Protein AF-A0A2E7QJQ5-F1 (afdb_monomer)

Radius of gyration: 18.77 Å; Cα contacts (8 Å, |Δi|>4): 400; chains: 1; bounding box: 48×46×49 Å

pLDDT: mean 89.0, std 13.68, range [25.25, 98.88]

Sequence (281 aa):
MGSIVGNRPWQDVVAFAKAAPRRIIPTVRIKGRGYHIGPRNARNEYFDRLEGQLGSDPFGAMAEVHVWHDSDGGKYHEIRIDF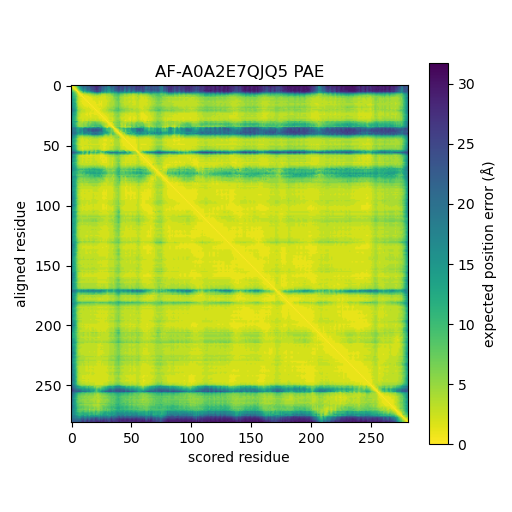DDELFLAAFDAAKGKDWPLIVHMEFAALSFIGKRDYMDKLETFLRSNQDHPVVMIHMAQLEEPDVRRVLAAHSNLHFMTSHASPFYQSGGKPFINMINDGKLKPQWKKLILEYPDRFVFALDNVFSKFWMPDLYLDKMKMWWNVASDLPNDVAQAFSHGNAERLWKLTAKPDGVMKAPHEAMKALGPVTGYSANAGHR

Secondary structure (DSSP, 8-state):
--SS-S---HHHHHHHHHTSTTT--PEEP-SSBTTBS--HHHHHHHHHHHHHHHTSTT--EE--EEEEE--TTTTS--EE--TTSHHHHHHHHHHHHTTPPEEEEE-GGGS-HHHHHHHHHHHHHHHHHTTTS-EEEGGGGG--HHHHHHHHHH-TTEEEE-TT-SGGGTTSSS-----EETTEE-HHHHHHHHHSTTSEE------SGGGGSHHHHHHHHHHHHHHHHTS-HHHHHIIIIIHHHHHTTPPPPTT-S---HHHHHHHH-------TTTT--

Structure (mmCIF, N/CA/C/O backbone):
data_AF-A0A2E7QJQ5-F1
#
_entry.id   AF-A0A2E7QJQ5-F1
#
loop_
_atom_site.group_PDB
_atom_site.id
_atom_site.type_symbol
_atom_site.label_atom_id
_atom_site.label_alt_id
_atom_site.label_comp_id
_atom_site.label_asym_id
_atom_site.label_entity_id
_atom_site.label_seq_id
_atom_site.pdbx_PDB_ins_code
_atom_site.Cartn_x
_atom_site.Cartn_y
_atom_site.Cartn_z
_atom_site.occupancy
_atom_site.B_iso_or_equiv
_atom_site.auth_seq_id
_atom_site.auth_comp_id
_atom_site.auth_asym_id
_atom_site.auth_atom_id
_atom_site.pdbx_PDB_model_num
ATOM 1 N N . MET A 1 1 ? 0.381 14.924 -18.517 1.00 25.25 1 MET A N 1
ATOM 2 C CA . MET A 1 1 ? -0.861 14.156 -18.276 1.00 25.25 1 MET A CA 1
ATOM 3 C C . MET A 1 1 ? -0.555 12.682 -18.434 1.00 25.25 1 MET A C 1
ATOM 5 O O . MET A 1 1 ? 0.007 12.318 -19.457 1.00 25.25 1 MET A O 1
ATOM 9 N N . GLY A 1 2 ? -0.838 11.853 -17.432 1.00 25.98 2 GLY A N 1
ATOM 10 C CA . GLY A 1 2 ? -0.568 10.421 -17.552 1.00 25.98 2 GLY A CA 1
ATOM 11 C C . GLY A 1 2 ? -0.561 9.662 -16.238 1.00 25.98 2 GLY A C 1
ATOM 12 O O . GLY A 1 2 ? 0.327 8.850 -16.042 1.00 25.98 2 GLY A O 1
ATOM 13 N N . SER A 1 3 ? -1.520 9.910 -15.345 1.00 26.31 3 SER A N 1
ATOM 14 C CA . SER A 1 3 ? -2.034 8.813 -14.526 1.00 26.31 3 SER A CA 1
ATOM 15 C C . SER A 1 3 ? -2.907 7.949 -15.436 1.00 26.31 3 SER A C 1
ATOM 17 O O . SER A 1 3 ? -3.480 8.448 -16.407 1.00 26.31 3 SER A O 1
ATOM 19 N N . ILE A 1 4 ? -3.024 6.654 -15.157 1.00 35.22 4 ILE A N 1
ATOM 20 C CA . ILE A 1 4 ? -4.107 5.839 -15.713 1.00 35.22 4 ILE A CA 1
ATOM 21 C C . ILE A 1 4 ? -5.404 6.341 -15.059 1.00 35.22 4 ILE A C 1
ATOM 23 O O . ILE A 1 4 ? -5.941 5.767 -14.121 1.00 35.22 4 ILE A O 1
ATOM 27 N N . VAL A 1 5 ? -5.859 7.500 -15.517 1.00 42.03 5 VAL A N 1
ATOM 28 C CA . VAL A 1 5 ? -7.167 8.081 -15.274 1.00 42.03 5 VAL A CA 1
ATOM 29 C C . VAL A 1 5 ? -7.683 8.401 -16.668 1.00 42.03 5 VAL A C 1
ATOM 31 O O . VAL A 1 5 ? -7.242 9.353 -17.302 1.00 42.03 5 VAL A O 1
ATOM 34 N N . GLY A 1 6 ? -8.570 7.551 -17.181 1.00 46.72 6 GLY A N 1
ATOM 35 C CA . GLY A 1 6 ? -9.218 7.799 -18.465 1.00 46.72 6 GLY A CA 1
ATOM 36 C C . GLY A 1 6 ? -9.998 6.600 -18.988 1.00 46.72 6 GLY A C 1
ATOM 37 O O . GLY A 1 6 ? -9.523 5.883 -19.857 1.00 46.72 6 GLY A O 1
ATOM 38 N N . ASN A 1 7 ? -11.204 6.399 -18.457 1.00 58.59 7 ASN A N 1
ATOM 39 C CA . ASN A 1 7 ? -12.326 5.671 -19.075 1.00 58.59 7 ASN A CA 1
ATOM 40 C C . ASN A 1 7 ? -12.272 4.151 -19.294 1.00 58.59 7 ASN A C 1
ATOM 42 O O . ASN A 1 7 ? -13.273 3.622 -19.773 1.00 58.59 7 ASN A O 1
ATOM 46 N N . ARG A 1 8 ? -11.215 3.414 -18.928 1.00 71.62 8 ARG A N 1
ATOM 47 C CA . ARG A 1 8 ? -11.313 1.946 -19.030 1.00 71.62 8 ARG A CA 1
ATOM 48 C C . ARG A 1 8 ? -12.325 1.380 -18.018 1.00 71.62 8 ARG A C 1
ATOM 50 O O . ARG A 1 8 ? -12.245 1.737 -16.834 1.00 71.62 8 ARG A O 1
ATOM 57 N N . PRO A 1 9 ? -13.279 0.545 -18.465 1.00 81.81 9 PRO A N 1
ATOM 58 C CA . PRO A 1 9 ? -14.243 -0.108 -17.588 1.00 81.81 9 PRO A CA 1
ATOM 59 C C . PRO A 1 9 ? -13.520 -1.060 -16.624 1.00 81.81 9 PRO A C 1
ATOM 61 O O . PRO A 1 9 ? -12.502 -1.656 -16.976 1.00 81.81 9 PRO A O 1
ATOM 64 N N . TRP A 1 10 ? -14.019 -1.223 -15.393 1.00 84.56 10 TRP A N 1
ATOM 65 C CA . TRP A 1 10 ? -13.399 -2.133 -14.410 1.00 84.56 10 TRP A CA 1
ATOM 66 C C . TRP A 1 10 ? -13.394 -3.594 -14.897 1.00 84.56 10 TRP A C 1
ATOM 68 O O . TRP A 1 10 ? -12.537 -4.384 -14.508 1.00 84.56 10 TRP A O 1
ATOM 78 N N . GLN A 1 11 ? -14.295 -3.929 -15.819 1.00 87.62 11 GLN A N 1
ATOM 79 C CA . GLN A 1 11 ? -14.372 -5.194 -16.540 1.00 87.62 11 GLN A CA 1
ATOM 80 C C . GLN A 1 11 ? -13.070 -5.533 -17.289 1.00 87.62 11 GLN A C 1
ATOM 82 O O . GLN A 1 11 ? -12.722 -6.710 -17.375 1.00 87.62 11 GLN A O 1
ATOM 87 N N . ASP A 1 12 ? -12.308 -4.543 -17.766 1.00 88.56 12 ASP A N 1
ATOM 88 C CA . ASP A 1 12 ? -11.011 -4.785 -18.415 1.00 88.56 12 ASP A CA 1
ATOM 89 C C . ASP A 1 12 ? -9.976 -5.318 -17.416 1.00 88.56 12 ASP A C 1
ATOM 91 O O . ASP A 1 12 ? -9.198 -6.217 -17.737 1.00 88.56 12 ASP A O 1
ATOM 95 N N . VAL A 1 13 ? -9.981 -4.796 -16.183 1.00 87.62 13 VAL A N 1
ATOM 96 C CA . VAL A 1 13 ? -9.092 -5.258 -15.100 1.00 87.62 13 VAL A CA 1
ATOM 97 C C . VAL A 1 13 ? -9.427 -6.701 -14.737 1.00 87.62 13 VAL A C 1
ATOM 99 O O . VAL A 1 13 ? -8.536 -7.533 -14.572 1.00 87.62 13 VAL A O 1
ATOM 102 N N . VAL A 1 14 ? -10.720 -7.020 -14.687 1.00 90.25 14 VAL A N 1
ATOM 103 C CA . VAL A 1 14 ? -11.217 -8.381 -14.471 1.00 90.25 14 VAL A CA 1
ATOM 104 C C . VAL A 1 14 ? -10.781 -9.318 -15.595 1.00 90.25 14 VAL A C 1
ATOM 106 O O . VAL A 1 14 ? -10.281 -10.409 -15.325 1.00 90.25 14 VAL A O 1
ATOM 109 N N . ALA A 1 15 ? -10.970 -8.917 -16.853 1.00 90.81 15 ALA A N 1
ATOM 110 C CA . ALA A 1 15 ? -10.587 -9.719 -18.010 1.00 90.81 15 ALA A CA 1
ATOM 111 C C . ALA A 1 15 ? -9.075 -9.986 -18.025 1.00 90.81 15 ALA A C 1
ATOM 113 O O . ALA A 1 15 ? -8.648 -11.115 -18.265 1.00 90.81 15 ALA A O 1
ATOM 114 N N . PHE A 1 16 ? -8.270 -8.978 -17.683 1.00 89.56 16 PHE A N 1
ATOM 115 C CA . PHE A 1 16 ? -6.827 -9.125 -17.545 1.00 89.56 16 PHE A CA 1
ATOM 116 C C . PHE A 1 16 ? -6.447 -10.095 -16.417 1.00 89.56 16 PHE A C 1
ATOM 118 O O . PHE A 1 16 ? -5.626 -10.988 -16.624 1.00 89.56 16 PHE A O 1
ATOM 125 N N . ALA A 1 17 ? -7.084 -9.989 -15.247 1.00 91.44 17 ALA A N 1
ATOM 126 C CA . ALA A 1 17 ? -6.831 -10.900 -14.132 1.00 91.44 17 ALA A CA 1
ATOM 127 C C . ALA A 1 17 ? -7.192 -12.360 -14.464 1.00 91.44 17 ALA A C 1
ATOM 129 O O . ALA A 1 17 ? -6.455 -13.277 -14.098 1.00 91.44 17 ALA A O 1
ATOM 130 N N . LYS A 1 18 ? -8.265 -12.588 -15.236 1.00 91.50 18 LYS A N 1
ATOM 131 C CA . LYS A 1 18 ? -8.670 -13.925 -15.711 1.00 91.50 18 LYS A CA 1
ATOM 132 C C . LYS A 1 18 ? -7.622 -14.610 -16.590 1.00 91.50 18 LYS A C 1
ATOM 134 O O . LYS A 1 18 ? -7.607 -15.836 -16.644 1.00 91.50 18 LYS A O 1
ATOM 139 N N . ALA A 1 19 ? -6.733 -13.860 -17.243 1.00 90.94 19 ALA A N 1
ATOM 140 C CA . ALA A 1 19 ? -5.633 -14.439 -18.015 1.00 90.94 19 ALA A CA 1
ATOM 141 C C . ALA A 1 19 ? -4.521 -15.026 -17.120 1.00 90.94 19 ALA A C 1
ATOM 143 O O . ALA A 1 19 ? -3.731 -15.850 -17.577 1.00 90.94 19 ALA A O 1
ATOM 144 N N . ALA A 1 20 ? -4.451 -14.627 -15.844 1.00 89.06 20 ALA A N 1
ATOM 145 C CA . ALA A 1 20 ? -3.453 -15.107 -14.891 1.00 89.06 20 ALA A CA 1
ATOM 146 C C . ALA A 1 20 ? -3.995 -15.155 -13.442 1.00 89.06 20 ALA A C 1
ATOM 148 O O . ALA A 1 20 ? -3.421 -14.527 -12.546 1.00 89.06 20 ALA A O 1
ATOM 149 N N . PRO A 1 21 ? -5.049 -15.947 -13.159 1.00 87.44 21 PRO A N 1
ATOM 150 C CA . PRO A 1 21 ? -5.818 -15.870 -11.909 1.00 87.44 21 PRO A CA 1
ATOM 151 C C . PRO A 1 21 ? -5.026 -16.289 -10.661 1.00 87.44 21 PRO A C 1
ATOM 153 O O . PRO A 1 21 ? -5.372 -15.925 -9.546 1.00 87.44 21 PRO A O 1
ATOM 156 N N . ARG A 1 22 ? -3.917 -17.026 -10.829 1.00 86.00 22 ARG A N 1
ATOM 157 C CA . ARG A 1 22 ? -3.001 -17.393 -9.727 1.00 86.00 22 ARG A CA 1
ATOM 158 C C . ARG A 1 22 ? -1.920 -16.337 -9.449 1.00 86.00 22 ARG A C 1
ATOM 160 O O . ARG A 1 22 ? -1.037 -16.562 -8.620 1.00 86.00 22 ARG A O 1
ATOM 167 N N . ARG A 1 23 ? -1.902 -15.231 -10.201 1.00 87.00 23 ARG A N 1
ATOM 168 C CA . ARG A 1 23 ? -0.860 -14.188 -10.139 1.00 87.00 23 ARG A CA 1
ATOM 169 C C . ARG A 1 23 ? -1.426 -12.782 -10.006 1.00 87.00 23 ARG A C 1
ATOM 171 O O . ARG A 1 23 ? -0.744 -11.932 -9.445 1.00 87.00 23 ARG A O 1
ATOM 178 N N . ILE A 1 24 ? -2.621 -12.546 -10.538 1.00 91.81 24 ILE A N 1
ATOM 179 C CA . ILE A 1 24 ? -3.247 -11.232 -10.605 1.00 91.81 24 ILE A CA 1
ATOM 180 C C . ILE A 1 24 ? -4.601 -11.322 -9.922 1.00 91.81 24 ILE A C 1
ATOM 182 O O . ILE A 1 24 ? -5.459 -12.099 -10.334 1.00 91.81 24 ILE A O 1
ATOM 186 N N . ILE A 1 25 ? -4.775 -10.503 -8.893 1.00 92.56 25 ILE A N 1
ATOM 187 C CA . ILE A 1 25 ? -6.033 -10.343 -8.174 1.00 92.56 25 ILE A CA 1
ATOM 188 C C . ILE A 1 25 ? -6.572 -8.976 -8.574 1.00 92.56 25 ILE A C 1
ATOM 190 O O . ILE A 1 25 ? -5.871 -7.979 -8.372 1.00 92.56 25 ILE A O 1
ATOM 194 N N . PRO A 1 26 ? -7.762 -8.892 -9.187 1.00 93.75 26 PRO A N 1
ATOM 195 C CA . PRO A 1 26 ? -8.320 -7.603 -9.533 1.00 93.75 26 PRO A CA 1
ATOM 196 C C . PRO A 1 26 ? -8.803 -6.914 -8.253 1.00 93.75 26 PRO A C 1
ATOM 198 O O . PRO A 1 26 ? -9.385 -7.542 -7.363 1.00 93.75 26 PRO A O 1
ATOM 201 N N . THR A 1 27 ? -8.554 -5.611 -8.171 1.00 93.62 27 THR A N 1
ATOM 202 C CA . THR A 1 27 ? -8.946 -4.771 -7.040 1.00 93.62 27 THR A CA 1
ATOM 203 C C . THR A 1 27 ? -10.175 -3.943 -7.382 1.00 93.62 27 THR A C 1
ATOM 205 O O . THR A 1 27 ? -10.315 -3.456 -8.507 1.00 93.62 27 THR A O 1
ATOM 208 N N . VAL A 1 28 ? -11.058 -3.750 -6.402 1.00 93.81 28 VAL A N 1
ATOM 209 C CA . VAL A 1 28 ? -12.152 -2.781 -6.507 1.00 93.81 28 VAL A CA 1
ATOM 210 C C . VAL A 1 28 ? -11.555 -1.392 -6.695 1.00 93.81 28 VAL A C 1
ATOM 212 O O . VAL A 1 28 ? -10.719 -0.941 -5.909 1.00 93.81 28 VAL A O 1
ATOM 215 N N . ARG A 1 29 ? -11.989 -0.693 -7.741 1.00 90.88 29 ARG A N 1
ATOM 216 C CA . ARG A 1 29 ? -11.557 0.669 -8.039 1.00 90.88 29 ARG A CA 1
ATOM 217 C C . ARG A 1 29 ? -12.245 1.666 -7.109 1.00 90.88 29 ARG A C 1
ATOM 219 O O . ARG A 1 29 ? -13.457 1.851 -7.197 1.00 90.88 29 ARG A O 1
ATOM 226 N N . ILE A 1 30 ? -11.439 2.393 -6.341 1.00 89.44 30 ILE A N 1
ATOM 227 C CA . ILE A 1 30 ? -11.880 3.502 -5.483 1.00 89.44 30 ILE A CA 1
ATOM 228 C C . ILE A 1 30 ? -11.814 4.834 -6.239 1.00 89.44 30 ILE A C 1
ATOM 230 O O . ILE A 1 30 ? -12.831 5.488 -6.493 1.00 89.44 30 ILE A O 1
ATOM 234 N N . LYS A 1 31 ? -10.615 5.189 -6.707 1.00 83.38 31 LYS A N 1
ATOM 235 C CA . LYS A 1 31 ? -10.316 6.466 -7.367 1.00 83.38 31 LYS A CA 1
ATOM 236 C C . LYS A 1 31 ? -11.025 6.658 -8.706 1.00 83.38 31 LYS A C 1
ATOM 238 O O . LYS A 1 31 ? -11.134 5.740 -9.524 1.00 83.38 31 LYS A O 1
ATOM 243 N N . GLY A 1 32 ? -11.432 7.892 -8.991 1.00 78.56 32 GLY A N 1
ATOM 244 C CA . GLY A 1 32 ? -12.105 8.266 -10.231 1.00 78.56 32 GLY A CA 1
ATOM 245 C C . GLY A 1 32 ? -13.166 9.337 -10.024 1.00 78.56 32 GLY A C 1
ATOM 246 O O . GLY A 1 32 ? -13.137 10.084 -9.047 1.00 78.56 32 GLY A O 1
ATOM 247 N N . ARG A 1 33 ? -14.116 9.405 -10.959 1.00 75.56 33 ARG A N 1
ATOM 248 C CA . ARG A 1 33 ? -15.241 10.337 -10.873 1.00 75.56 33 ARG A CA 1
ATOM 249 C C . ARG A 1 33 ? -16.041 10.083 -9.588 1.00 75.56 33 ARG A C 1
ATOM 251 O O . ARG A 1 33 ? -16.201 8.926 -9.191 1.00 75.56 33 ARG A O 1
ATOM 258 N N . GLY A 1 34 ? -16.444 11.158 -8.919 1.00 77.00 34 GLY A N 1
ATOM 259 C CA . GLY A 1 34 ? -17.117 11.110 -7.619 1.00 77.00 34 GLY A CA 1
ATOM 260 C C . GLY A 1 34 ? -16.198 11.043 -6.407 1.00 77.00 34 GLY A C 1
ATOM 261 O O . GLY A 1 34 ? -16.605 11.453 -5.328 1.00 77.00 34 GLY A O 1
ATOM 262 N N . TYR A 1 35 ? -14.955 10.596 -6.601 1.00 78.31 35 TYR A N 1
ATOM 263 C CA . TYR A 1 35 ? -13.933 10.557 -5.556 1.00 78.31 35 TYR A CA 1
ATOM 264 C C . TYR A 1 35 ? -13.019 11.791 -5.609 1.00 78.31 35 TYR A C 1
ATOM 266 O O . TYR A 1 35 ? -12.716 12.407 -4.595 1.00 78.31 35 TYR A O 1
ATOM 274 N N . HIS A 1 36 ? -12.592 12.185 -6.813 1.00 69.81 36 HIS A N 1
ATOM 275 C CA . HIS A 1 36 ? -11.881 13.445 -7.036 1.00 69.81 36 HIS A CA 1
ATOM 276 C C . HIS A 1 36 ? -12.919 14.529 -7.336 1.00 69.81 36 HIS A C 1
ATOM 278 O O . HIS A 1 36 ? -13.712 14.340 -8.257 1.00 69.81 36 HIS A O 1
ATOM 284 N N . ILE A 1 37 ? -12.928 15.589 -6.520 1.00 59.66 37 ILE A N 1
ATOM 285 C CA . ILE A 1 37 ? -13.806 16.778 -6.532 1.00 59.66 37 ILE A CA 1
ATOM 286 C C . ILE A 1 37 ? -14.752 16.865 -7.749 1.00 59.66 37 ILE A C 1
ATOM 288 O O . ILE A 1 37 ? -14.322 17.019 -8.891 1.00 59.66 37 ILE A O 1
ATOM 292 N N . GLY A 1 38 ? -16.058 16.847 -7.476 1.00 56.88 38 GLY A N 1
ATOM 293 C CA . GLY A 1 38 ? -17.132 17.069 -8.444 1.00 56.88 38 GLY A CA 1
ATOM 294 C C . GLY A 1 38 ? -18.410 17.566 -7.749 1.00 56.88 38 GLY A C 1
ATOM 295 O O . GLY A 1 38 ? -18.451 17.600 -6.517 1.00 56.88 38 GLY A O 1
ATOM 296 N N . PRO A 1 39 ? -19.453 17.978 -8.496 1.00 55.81 39 PRO A N 1
ATOM 297 C CA . PRO A 1 39 ? -20.747 18.369 -7.917 1.00 55.81 39 PRO A CA 1
ATOM 298 C C . PRO A 1 39 ? -21.323 17.242 -7.039 1.00 55.81 39 PRO A C 1
ATOM 300 O O . PRO A 1 39 ? -20.991 16.086 -7.265 1.00 55.81 39 PRO A O 1
ATOM 303 N N . ARG A 1 40 ? -22.206 17.536 -6.065 1.00 55.41 40 ARG A N 1
ATOM 304 C CA . ARG A 1 40 ? -22.764 16.522 -5.129 1.00 55.41 40 ARG A CA 1
ATOM 305 C C . ARG A 1 40 ? -23.262 15.245 -5.826 1.00 55.41 40 ARG A C 1
ATOM 307 O O . ARG A 1 40 ? -22.994 14.155 -5.340 1.00 55.41 40 ARG A O 1
ATOM 314 N N . ASN A 1 41 ? -23.882 15.368 -7.001 1.00 56.81 41 ASN A N 1
ATOM 315 C CA . ASN A 1 41 ? -24.367 14.229 -7.794 1.00 56.81 41 ASN A CA 1
ATOM 316 C C . ASN A 1 41 ? -23.245 13.290 -8.277 1.00 56.81 41 ASN A C 1
ATOM 318 O O . ASN A 1 41 ? -23.499 12.119 -8.529 1.00 56.81 41 ASN A O 1
ATOM 322 N N . ALA A 1 42 ? -22.004 13.773 -8.371 1.00 70.31 42 ALA A N 1
ATOM 323 C CA . ALA A 1 42 ? -20.851 12.946 -8.700 1.00 70.31 42 ALA A CA 1
ATOM 324 C C . ALA A 1 42 ? -20.516 11.959 -7.571 1.00 70.31 42 ALA A C 1
ATOM 326 O O . ALA A 1 42 ? -19.970 10.903 -7.870 1.00 70.31 42 ALA A O 1
ATOM 327 N N . ARG A 1 43 ? -20.851 12.246 -6.298 1.00 82.06 43 ARG A N 1
ATOM 328 C CA . ARG A 1 43 ? -20.629 11.293 -5.191 1.00 82.06 43 ARG A CA 1
ATOM 329 C C . ARG A 1 43 ? -21.484 10.034 -5.348 1.00 82.06 43 ARG A C 1
ATOM 331 O O . ARG A 1 43 ? -20.985 8.946 -5.091 1.00 82.06 43 ARG A O 1
ATOM 338 N N . ASN A 1 44 ? -22.701 10.147 -5.883 1.00 86.12 44 ASN A N 1
ATOM 339 C CA . ASN A 1 44 ? -23.520 8.973 -6.212 1.00 86.12 44 ASN A CA 1
ATOM 340 C C . ASN A 1 44 ? -22.801 8.057 -7.212 1.00 86.12 44 ASN A C 1
ATOM 342 O O . ASN A 1 44 ? -22.769 6.852 -7.018 1.00 86.12 44 ASN A O 1
ATOM 346 N N . GLU A 1 45 ? -22.085 8.617 -8.195 1.00 86.62 45 GLU A N 1
ATOM 347 C CA . GLU A 1 45 ? -21.299 7.813 -9.145 1.00 86.62 45 GLU A CA 1
ATOM 348 C C . GLU A 1 45 ? -20.135 7.046 -8.489 1.00 86.62 45 GLU A C 1
ATOM 350 O O . GLU A 1 45 ? -19.616 6.084 -9.065 1.00 86.62 45 GLU A O 1
ATOM 355 N N . TYR A 1 46 ? -19.671 7.478 -7.312 1.00 89.81 46 TYR A N 1
ATOM 356 C CA . TYR A 1 46 ? -18.744 6.690 -6.505 1.00 89.81 46 TYR A CA 1
ATOM 357 C C . TYR A 1 46 ? -19.461 5.505 -5.855 1.00 89.81 46 TYR A C 1
ATOM 359 O O . TYR A 1 46 ? -18.990 4.379 -6.016 1.00 89.81 46 TYR A O 1
ATOM 367 N N . PHE A 1 47 ? -20.592 5.744 -5.185 1.00 92.50 47 PHE A N 1
ATOM 368 C CA . PHE A 1 47 ? -21.362 4.698 -4.508 1.00 92.50 47 PHE A CA 1
ATOM 369 C C . PHE A 1 47 ? -21.903 3.654 -5.491 1.00 92.50 47 PHE A C 1
ATOM 371 O O . PHE A 1 47 ? -21.641 2.470 -5.301 1.00 92.50 47 PHE A O 1
ATOM 378 N N . ASP A 1 48 ? -22.508 4.080 -6.602 1.00 91.00 48 ASP A N 1
ATOM 379 C CA . ASP A 1 48 ? -23.017 3.191 -7.655 1.00 91.00 48 ASP A CA 1
ATOM 380 C C . ASP A 1 48 ? -21.892 2.319 -8.239 1.00 91.00 48 ASP A C 1
ATOM 382 O O . ASP A 1 48 ? -22.057 1.127 -8.504 1.00 91.00 48 ASP A O 1
ATOM 386 N N . ARG A 1 49 ? -20.699 2.903 -8.429 1.00 90.75 49 ARG A N 1
ATOM 387 C CA . ARG A 1 49 ? -19.522 2.169 -8.915 1.00 90.75 49 ARG A CA 1
ATOM 388 C C . ARG A 1 49 ? -18.987 1.196 -7.867 1.00 90.75 49 ARG A C 1
ATOM 390 O O . ARG A 1 49 ? -18.521 0.115 -8.231 1.00 90.75 49 ARG A O 1
ATOM 397 N N . LEU A 1 50 ? -18.961 1.588 -6.597 1.00 93.19 50 LEU A N 1
ATOM 398 C CA . LEU A 1 50 ? -18.513 0.730 -5.506 1.00 93.19 50 LEU A CA 1
ATOM 399 C C . LEU A 1 50 ? -19.450 -0.477 -5.381 1.00 93.19 50 LEU A C 1
ATOM 401 O O . LEU A 1 50 ? -18.982 -1.612 -5.458 1.00 93.19 50 LEU A O 1
ATOM 405 N N . GLU A 1 51 ? -20.758 -0.235 -5.306 1.00 92.94 51 GLU A N 1
ATOM 406 C CA . GLU A 1 51 ? -21.794 -1.267 -5.253 1.00 92.94 51 GLU A CA 1
ATOM 407 C C . GLU A 1 51 ? -21.736 -2.186 -6.480 1.00 92.94 51 GLU A C 1
ATOM 409 O O . GLU A 1 51 ? -21.636 -3.406 -6.338 1.00 92.94 51 GLU A O 1
ATOM 414 N N . GLY A 1 52 ? -21.685 -1.617 -7.688 1.00 91.19 52 GLY A N 1
ATOM 415 C CA . GLY A 1 52 ? -21.622 -2.390 -8.929 1.00 91.19 52 GLY A CA 1
ATOM 416 C C . GLY A 1 52 ? -20.380 -3.282 -9.044 1.00 91.19 52 GLY A C 1
ATOM 417 O O . GLY A 1 52 ? -20.449 -4.363 -9.629 1.00 91.19 52 GLY A O 1
ATOM 418 N N . GLN A 1 53 ? -19.244 -2.872 -8.471 1.00 92.69 53 GLN A N 1
ATOM 419 C CA . GLN A 1 53 ? -18.049 -3.717 -8.404 1.00 92.69 53 GLN A CA 1
ATOM 420 C C . GLN A 1 53 ? -18.184 -4.805 -7.334 1.00 92.69 53 GLN A C 1
ATOM 422 O O . GLN A 1 53 ? -17.877 -5.959 -7.621 1.00 92.69 53 GLN A O 1
ATOM 427 N N . LEU A 1 54 ? -18.663 -4.468 -6.133 1.00 91.38 54 LEU A N 1
ATOM 428 C CA . LEU A 1 54 ? -18.808 -5.410 -5.013 1.00 91.38 54 LEU A CA 1
ATOM 429 C C . LEU A 1 54 ? -19.870 -6.489 -5.259 1.00 91.38 54 LEU A C 1
ATOM 431 O O . LEU A 1 54 ? -19.730 -7.601 -4.745 1.00 91.38 54 LEU A O 1
ATOM 435 N N . GLY A 1 55 ? -20.898 -6.164 -6.047 1.00 83.69 55 GLY A N 1
ATOM 436 C CA . GLY A 1 55 ? -21.907 -7.101 -6.540 1.00 83.69 55 GLY A CA 1
ATOM 437 C C . GLY A 1 55 ? -21.425 -7.990 -7.692 1.00 83.69 55 GLY A C 1
ATOM 438 O O . GLY A 1 55 ? -22.189 -8.818 -8.179 1.00 83.69 55 GLY A O 1
ATOM 439 N N . SER A 1 56 ? -20.174 -7.833 -8.143 1.00 75.50 56 SER A N 1
ATOM 440 C CA . SER A 1 56 ? -19.567 -8.662 -9.187 1.00 75.50 56 SER A CA 1
ATOM 441 C C . SER A 1 56 ? -18.410 -9.508 -8.637 1.00 75.50 56 SER A C 1
ATOM 443 O O . SER A 1 56 ? -17.615 -9.048 -7.820 1.00 75.50 56 SER A O 1
ATOM 445 N N . ASP A 1 57 ? -18.299 -10.754 -9.104 1.00 65.06 57 ASP A N 1
ATOM 446 C CA . ASP A 1 57 ? -17.539 -11.808 -8.409 1.00 65.06 57 ASP A CA 1
ATOM 447 C C . ASP A 1 57 ? -16.013 -11.944 -8.620 1.00 65.06 57 ASP A C 1
ATOM 449 O O . ASP A 1 57 ? -15.424 -12.829 -8.005 1.00 65.06 57 ASP A O 1
ATOM 453 N N . PRO A 1 58 ? -15.282 -11.166 -9.438 1.00 86.44 58 PRO A N 1
ATOM 454 C CA . PRO A 1 58 ? -13.859 -11.466 -9.607 1.00 86.44 58 PRO A CA 1
ATOM 455 C C . PRO A 1 58 ? -12.952 -10.766 -8.588 1.00 86.44 58 PRO A C 1
ATOM 457 O O . PRO A 1 58 ? -11.766 -11.088 -8.548 1.00 86.44 58 PRO A O 1
ATOM 460 N N . PHE A 1 59 ? -13.444 -9.788 -7.822 1.00 92.94 59 PHE A N 1
ATOM 461 C CA . PHE A 1 59 ? -12.588 -8.962 -6.969 1.00 92.94 59 PHE A CA 1
ATOM 462 C C . PHE A 1 59 ? -12.156 -9.695 -5.699 1.00 92.94 59 PHE A C 1
ATOM 464 O O . PHE A 1 59 ? -12.974 -10.305 -5.019 1.00 92.94 59 PHE A O 1
ATOM 471 N N . GLY A 1 60 ? -10.865 -9.597 -5.372 1.00 92.06 60 GLY A N 1
ATOM 472 C CA . GLY A 1 60 ? -10.276 -10.208 -4.170 1.00 92.06 60 GLY A CA 1
ATOM 473 C C . GLY A 1 60 ? -9.548 -9.218 -3.261 1.00 92.06 60 GLY A C 1
ATOM 474 O O . GLY A 1 60 ? -8.821 -9.632 -2.365 1.00 92.06 60 GLY A O 1
ATOM 475 N N . ALA A 1 61 ? -9.675 -7.919 -3.536 1.00 94.56 61 ALA A N 1
ATOM 476 C CA . ALA A 1 61 ? -9.038 -6.847 -2.784 1.00 94.56 61 ALA A CA 1
ATOM 477 C C . ALA A 1 61 ? -9.673 -5.491 -3.132 1.00 94.56 61 ALA A C 1
ATOM 479 O O . ALA A 1 61 ? -10.383 -5.349 -4.132 1.00 94.56 61 ALA A O 1
ATOM 480 N N . MET A 1 62 ? -9.342 -4.467 -2.349 1.00 95.00 62 MET A N 1
ATOM 481 C CA . MET A 1 62 ? -9.687 -3.072 -2.613 1.00 95.00 62 MET A CA 1
ATOM 482 C C . MET A 1 62 ? -8.441 -2.277 -3.010 1.00 95.00 62 MET A C 1
ATOM 484 O O . MET A 1 62 ? -7.360 -2.497 -2.466 1.00 95.00 62 MET A O 1
ATOM 488 N N . ALA A 1 63 ? -8.572 -1.373 -3.983 1.00 94.19 63 ALA A N 1
ATOM 489 C CA . ALA A 1 63 ? -7.515 -0.412 -4.281 1.00 94.19 63 ALA A CA 1
ATOM 490 C C . ALA A 1 63 ? -7.376 0.610 -3.141 1.00 94.19 63 ALA A C 1
ATOM 492 O O . ALA A 1 63 ? -8.294 0.805 -2.354 1.00 94.19 63 ALA A O 1
ATOM 493 N N . GLU A 1 64 ? -6.242 1.298 -3.082 1.00 94.25 64 GLU A N 1
ATOM 494 C CA . GLU A 1 64 ? -5.985 2.314 -2.059 1.00 94.25 64 GLU A CA 1
ATOM 495 C C . GLU A 1 64 ? -7.064 3.410 -1.969 1.00 94.25 64 GLU A C 1
ATOM 497 O O . GLU A 1 64 ? -7.559 3.926 -2.981 1.00 94.25 64 GLU A O 1
ATOM 502 N N . VAL A 1 65 ? -7.366 3.797 -0.730 1.00 95.06 65 VAL A N 1
ATOM 503 C CA . VAL A 1 65 ? -8.236 4.919 -0.376 1.00 95.06 65 VAL A CA 1
ATOM 504 C C . VAL A 1 65 ? -7.350 6.110 -0.030 1.00 95.06 65 VAL A C 1
ATOM 506 O O . VAL A 1 65 ? -6.564 6.063 0.914 1.00 95.06 65 VAL A O 1
ATOM 509 N N . HIS A 1 66 ? -7.434 7.176 -0.823 1.00 92.38 66 HIS A N 1
ATOM 510 C CA . HIS A 1 66 ? -6.674 8.401 -0.572 1.00 92.38 66 HIS A CA 1
ATOM 511 C C . HIS A 1 66 ? -7.361 9.254 0.488 1.00 92.38 66 HIS A C 1
ATOM 513 O O . HIS A 1 66 ? -8.456 9.753 0.245 1.00 92.38 66 HIS A O 1
ATOM 519 N N . VAL A 1 67 ? -6.678 9.470 1.605 1.00 92.88 67 VAL A N 1
ATOM 520 C CA . VAL A 1 67 ? -7.087 10.411 2.654 1.00 92.88 67 VAL A CA 1
ATOM 521 C C . VAL A 1 67 ? -6.417 11.763 2.405 1.00 92.88 67 VAL A C 1
ATOM 523 O O . VAL A 1 67 ? -7.085 12.791 2.313 1.00 92.88 67 VAL A O 1
ATOM 526 N N . TRP A 1 68 ? -5.103 11.741 2.153 1.00 90.00 68 TRP A N 1
ATOM 527 C CA . TRP A 1 68 ? -4.340 12.911 1.726 1.00 90.00 68 TRP A CA 1
ATOM 528 C C . TRP A 1 68 ? -3.424 12.575 0.554 1.00 90.00 68 TRP A C 1
ATOM 530 O O . TRP A 1 68 ? -2.628 11.638 0.629 1.00 90.00 68 TRP A O 1
ATOM 540 N N . HIS A 1 69 ? -3.510 13.372 -0.508 1.00 85.81 69 HIS A N 1
ATOM 541 C CA . HIS A 1 69 ? -2.632 13.285 -1.671 1.00 85.81 69 HIS A CA 1
ATOM 542 C C . HIS A 1 69 ? -2.365 14.693 -2.199 1.00 85.81 69 HIS A C 1
ATOM 544 O O . HIS A 1 69 ? -3.293 15.370 -2.646 1.00 85.81 69 HIS A O 1
ATOM 550 N N . ASP A 1 70 ? -1.111 15.133 -2.149 1.00 83.69 70 ASP A N 1
ATOM 551 C CA . ASP A 1 70 ? -0.706 16.448 -2.627 1.00 83.69 70 ASP A CA 1
ATOM 552 C C . ASP A 1 70 ? -0.663 16.499 -4.165 1.00 83.69 70 ASP A C 1
ATOM 554 O O . ASP A 1 70 ? -0.308 15.537 -4.856 1.00 83.69 70 ASP A O 1
ATOM 558 N N . SER A 1 71 ? -0.999 17.668 -4.707 1.00 79.56 71 SER A N 1
ATOM 559 C CA . SER A 1 71 ? -1.126 17.901 -6.146 1.00 79.56 71 SER A CA 1
ATOM 560 C C . SER A 1 71 ? 0.191 17.910 -6.932 1.00 79.56 71 SER A C 1
ATOM 562 O O . SER A 1 71 ? 0.128 17.940 -8.159 1.00 79.56 71 SER A O 1
ATOM 564 N N . ASP A 1 72 ? 1.369 17.893 -6.292 1.00 79.25 72 ASP A N 1
ATOM 565 C CA . ASP A 1 72 ? 2.677 18.060 -6.958 1.00 79.25 72 ASP A CA 1
ATOM 566 C C . ASP A 1 72 ? 2.702 19.330 -7.830 1.00 79.25 72 ASP A C 1
ATOM 568 O O . ASP A 1 72 ? 2.896 19.276 -9.048 1.00 79.25 72 ASP A O 1
ATOM 572 N N . GLY A 1 73 ? 2.368 20.478 -7.229 1.00 74.38 73 GLY A N 1
ATOM 573 C CA . GLY A 1 73 ? 2.286 21.758 -7.944 1.00 74.38 73 GLY A CA 1
ATOM 574 C C . GLY A 1 73 ? 1.195 21.801 -9.024 1.00 74.38 73 GLY A C 1
ATOM 575 O O . GLY A 1 73 ? 1.373 22.451 -10.052 1.00 74.38 73 GLY A O 1
ATOM 576 N N . GLY A 1 74 ? 0.080 21.087 -8.822 1.00 75.25 74 GLY A N 1
ATOM 577 C CA . GLY A 1 74 ? -1.057 21.029 -9.754 1.00 75.25 74 GLY A CA 1
ATOM 578 C C . GLY A 1 74 ? -0.959 19.956 -10.846 1.00 75.25 74 GLY A C 1
ATOM 579 O O . GLY A 1 74 ? -1.845 19.852 -11.695 1.00 75.25 74 GLY A O 1
ATOM 580 N N . LYS A 1 75 ? 0.093 19.135 -10.844 1.00 75.12 75 LYS A N 1
ATOM 581 C CA . LYS A 1 75 ? 0.281 18.037 -11.806 1.00 75.12 75 LYS A CA 1
ATOM 582 C C . LYS A 1 75 ? -0.671 16.860 -11.575 1.00 75.12 75 LYS A C 1
ATOM 584 O O . LYS A 1 75 ? -0.992 16.137 -12.524 1.00 75.12 75 LYS A O 1
ATOM 589 N N . TYR A 1 76 ? -1.111 16.663 -10.338 1.00 77.19 76 TYR A N 1
ATOM 590 C CA . TYR A 1 76 ? -2.069 15.645 -9.929 1.00 77.19 76 TYR A CA 1
ATOM 591 C C . TYR A 1 76 ? -3.255 16.273 -9.197 1.00 77.19 76 TYR A C 1
ATOM 593 O O . TYR A 1 76 ? -3.185 17.400 -8.711 1.00 77.19 76 TYR A O 1
ATOM 601 N N . HIS A 1 77 ? -4.357 15.530 -9.098 1.00 77.69 77 HIS A N 1
ATOM 602 C CA . HIS A 1 77 ? -5.499 15.968 -8.306 1.00 77.69 77 HIS A CA 1
ATOM 603 C C . HIS A 1 77 ? -5.176 15.879 -6.817 1.00 77.69 77 HIS A C 1
ATOM 605 O O . HIS A 1 77 ? -4.784 14.820 -6.322 1.00 77.69 77 HIS A O 1
ATOM 611 N N . GLU A 1 78 ? -5.369 16.995 -6.122 1.00 82.44 78 GLU A N 1
ATOM 612 C CA . GLU A 1 78 ? -5.312 17.025 -4.670 1.00 82.44 78 GLU A CA 1
ATOM 613 C C . GLU A 1 78 ? -6.504 16.278 -4.070 1.00 82.44 78 GLU A C 1
ATOM 615 O O . GLU A 1 78 ? -7.627 16.358 -4.579 1.00 82.44 78 GLU A O 1
ATOM 620 N N . ILE A 1 79 ? -6.254 15.552 -2.985 1.00 84.12 79 ILE A N 1
ATOM 621 C CA . ILE A 1 79 ? -7.293 14.896 -2.194 1.00 84.12 79 ILE A CA 1
ATOM 622 C C . ILE A 1 79 ? -7.055 15.239 -0.737 1.00 84.12 79 ILE A C 1
ATOM 624 O O . ILE A 1 79 ? -5.933 15.122 -0.247 1.00 84.12 79 ILE A O 1
ATOM 628 N N . ARG A 1 80 ? -8.131 15.666 -0.080 1.00 88.00 80 ARG A N 1
ATOM 629 C CA . ARG A 1 80 ? -8.186 15.989 1.341 1.00 88.00 80 ARG A CA 1
ATOM 630 C C . ARG A 1 80 ? -9.549 15.539 1.851 1.00 88.00 80 ARG A C 1
ATOM 632 O O . ARG A 1 80 ? -10.535 16.250 1.663 1.00 88.00 80 ARG A O 1
ATOM 639 N N . ILE A 1 81 ? -9.607 14.336 2.398 1.00 89.56 81 ILE A N 1
ATOM 640 C CA . ILE A 1 81 ? -10.776 13.819 3.115 1.00 89.56 81 ILE A CA 1
ATOM 641 C C . ILE A 1 81 ? -10.319 13.335 4.486 1.00 89.56 81 ILE A C 1
ATOM 643 O O . ILE A 1 81 ? -9.141 13.035 4.665 1.00 89.56 81 ILE A O 1
ATOM 647 N N . ASP A 1 82 ? -11.237 13.261 5.440 1.00 91.62 82 ASP A N 1
ATOM 648 C CA . ASP A 1 82 ? -10.957 12.751 6.779 1.00 91.62 82 ASP A CA 1
ATOM 649 C C . ASP A 1 82 ? -11.367 11.273 6.912 1.00 91.62 82 ASP A C 1
ATOM 651 O O . ASP A 1 82 ? -12.033 10.703 6.046 1.00 91.62 82 ASP A O 1
ATOM 655 N N . PHE A 1 83 ? -10.938 10.632 8.003 1.00 94.31 83 PHE A N 1
ATOM 656 C CA . PHE A 1 83 ? -11.245 9.226 8.310 1.00 94.31 83 PHE A CA 1
ATOM 657 C C . PHE A 1 83 ? -12.724 8.985 8.675 1.00 94.31 83 PHE A C 1
ATOM 659 O O . PHE A 1 83 ? -13.137 7.837 8.817 1.00 94.31 83 PHE A O 1
ATOM 666 N N . ASP A 1 84 ? -13.513 10.048 8.835 1.00 93.81 84 ASP A N 1
ATOM 667 C CA . ASP A 1 84 ? -14.963 10.037 9.042 1.00 93.81 84 ASP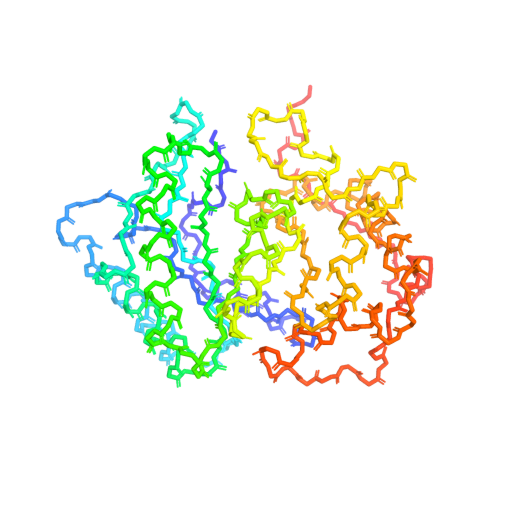 A CA 1
ATOM 668 C C . ASP A 1 84 ? -15.755 10.525 7.810 1.00 93.81 84 ASP A C 1
ATOM 670 O O . ASP A 1 84 ? -16.983 10.609 7.863 1.00 93.81 84 ASP A O 1
ATOM 674 N N . ASP A 1 85 ? -15.089 10.812 6.682 1.00 93.38 85 ASP A N 1
ATOM 675 C CA . ASP A 1 85 ? -15.772 11.148 5.428 1.00 93.38 85 ASP A CA 1
ATOM 676 C C . ASP A 1 85 ? -16.538 9.930 4.884 1.00 93.38 85 ASP A C 1
ATOM 678 O O . ASP A 1 85 ? -16.046 8.800 4.885 1.00 93.38 85 ASP A O 1
ATOM 682 N N . GLU A 1 86 ? -17.745 10.162 4.365 1.00 93.06 86 GLU A N 1
ATOM 683 C CA . GLU A 1 86 ? -18.631 9.106 3.857 1.00 93.06 86 GLU A CA 1
ATOM 684 C C . GLU A 1 86 ? -17.995 8.239 2.756 1.00 93.06 86 GLU A C 1
ATOM 686 O O . GLU A 1 86 ? -18.284 7.045 2.671 1.00 93.06 86 GLU A O 1
ATOM 691 N N . LEU A 1 87 ? -17.105 8.799 1.924 1.00 92.19 87 LEU A N 1
ATOM 692 C CA . LEU A 1 87 ? -16.421 8.046 0.872 1.00 92.19 87 LEU A CA 1
ATOM 693 C C . LEU A 1 87 ? -15.403 7.076 1.477 1.00 92.19 87 LEU A C 1
ATOM 695 O O . LEU A 1 87 ? -15.292 5.933 1.021 1.00 92.19 87 LEU A O 1
ATOM 699 N N . PHE A 1 88 ? -14.679 7.538 2.501 1.00 95.19 88 PHE A N 1
ATOM 700 C CA . PHE A 1 88 ? -13.719 6.733 3.246 1.00 95.19 88 PHE A CA 1
ATOM 701 C C . PHE A 1 88 ? -14.433 5.620 4.014 1.00 95.19 88 PHE A C 1
ATOM 703 O O . PHE A 1 88 ? -14.070 4.454 3.865 1.00 95.19 88 PHE A O 1
ATOM 710 N N . LEU A 1 89 ? -15.481 5.963 4.768 1.00 96.75 89 LEU A N 1
ATOM 711 C CA . LEU A 1 89 ? -16.253 5.001 5.554 1.00 96.75 89 LEU A CA 1
ATOM 712 C C . LEU A 1 89 ? -16.906 3.938 4.667 1.00 96.75 89 LEU A C 1
ATOM 714 O O . LEU A 1 89 ? -16.803 2.758 4.976 1.00 96.75 89 LEU A O 1
ATOM 718 N N . ALA A 1 90 ? -17.461 4.306 3.509 1.00 96.56 90 ALA A N 1
ATOM 719 C CA . ALA A 1 90 ? -18.025 3.320 2.589 1.00 96.56 90 ALA A CA 1
ATOM 720 C C . ALA A 1 90 ? -16.973 2.359 2.009 1.00 96.56 90 ALA A C 1
ATOM 722 O O . ALA A 1 90 ? -17.249 1.169 1.849 1.00 96.56 90 ALA A O 1
ATOM 723 N N . ALA A 1 91 ? -15.761 2.841 1.705 1.00 96.62 91 ALA A N 1
ATOM 724 C CA . ALA A 1 91 ? -14.663 1.960 1.307 1.00 96.62 91 ALA A CA 1
ATOM 725 C C . ALA A 1 91 ? -14.243 1.040 2.462 1.00 96.62 91 ALA A C 1
ATOM 727 O O . ALA A 1 91 ? -14.061 -0.160 2.264 1.00 96.62 91 ALA A O 1
ATOM 728 N N . PHE A 1 92 ? -14.122 1.588 3.670 1.00 97.81 92 PHE A N 1
ATOM 729 C CA . PHE A 1 92 ? -13.771 0.821 4.856 1.00 97.81 92 PHE A CA 1
ATOM 730 C C . PHE A 1 92 ? -14.802 -0.267 5.170 1.00 97.81 92 PHE A C 1
ATOM 732 O O . PHE A 1 92 ? -14.423 -1.429 5.292 1.00 97.81 92 PHE A O 1
ATOM 739 N N . ASP A 1 93 ? -16.089 0.069 5.214 1.00 97.88 93 ASP A N 1
ATOM 740 C CA . ASP A 1 93 ? -17.173 -0.878 5.484 1.00 97.88 93 ASP A CA 1
ATOM 741 C C . ASP A 1 93 ? -17.224 -1.987 4.428 1.00 97.88 93 ASP A C 1
ATOM 743 O O . ASP A 1 93 ? -17.409 -3.161 4.754 1.00 97.88 93 ASP A O 1
ATOM 747 N N . ALA A 1 94 ? -16.986 -1.646 3.159 1.00 96.81 94 ALA A N 1
ATOM 748 C CA . ALA A 1 94 ? -16.902 -2.624 2.082 1.00 96.81 94 ALA A CA 1
ATOM 749 C C . ALA A 1 94 ? -15.686 -3.559 2.214 1.00 96.81 94 ALA A C 1
ATOM 751 O O . ALA A 1 94 ? -15.826 -4.770 2.026 1.00 96.81 94 ALA A O 1
ATOM 752 N N . ALA A 1 95 ? -14.503 -3.029 2.546 1.00 96.94 95 ALA A N 1
ATOM 753 C CA . ALA A 1 95 ? -13.310 -3.839 2.795 1.00 96.94 95 ALA A CA 1
ATOM 754 C C . ALA A 1 95 ? -13.514 -4.755 4.012 1.00 96.94 95 ALA A C 1
ATOM 756 O O . ALA A 1 95 ? -13.288 -5.963 3.921 1.00 96.94 95 ALA A O 1
ATOM 757 N N . LYS A 1 96 ? -14.059 -4.206 5.105 1.00 96.94 96 LYS A N 1
ATOM 758 C CA . LYS A 1 96 ? -14.398 -4.935 6.330 1.00 96.94 96 LYS A CA 1
ATOM 759 C C . LYS A 1 96 ? -15.413 -6.046 6.073 1.00 96.94 96 LYS A C 1
ATOM 761 O O . LYS A 1 96 ? -15.185 -7.178 6.488 1.00 96.94 96 LYS A O 1
ATOM 766 N N . GLY A 1 97 ? -16.481 -5.774 5.323 1.00 95.56 97 GLY A N 1
ATOM 767 C CA . GLY A 1 97 ? -17.505 -6.763 4.969 1.00 95.56 97 GLY A CA 1
ATOM 768 C C . GLY A 1 97 ? -16.998 -7.918 4.094 1.00 95.56 97 GLY A C 1
ATOM 769 O O . GLY A 1 97 ? -17.582 -9.001 4.109 1.00 95.56 97 GLY A O 1
ATOM 770 N N . LYS A 1 98 ? -15.902 -7.717 3.352 1.00 94.56 98 LYS A N 1
ATOM 771 C CA . LYS A 1 98 ? -15.219 -8.762 2.566 1.00 94.56 98 LYS A CA 1
ATOM 772 C C . LYS A 1 98 ? -14.016 -9.377 3.288 1.00 94.56 98 LYS A C 1
ATOM 774 O O . LYS A 1 98 ? -13.386 -10.284 2.745 1.00 94.56 98 LYS A O 1
ATOM 779 N N . ASP A 1 99 ? -13.719 -8.901 4.495 1.00 95.12 99 ASP A N 1
ATOM 780 C CA . ASP A 1 99 ? -12.532 -9.245 5.276 1.00 95.12 99 ASP A CA 1
ATOM 781 C C . ASP A 1 99 ? -11.222 -9.071 4.485 1.00 95.12 99 ASP A C 1
ATOM 783 O O . ASP A 1 99 ? -10.333 -9.927 4.475 1.00 95.12 99 ASP A O 1
ATOM 787 N N . TRP A 1 100 ? -11.148 -7.959 3.751 1.00 96.88 100 TRP A N 1
ATOM 788 C CA . TRP A 1 100 ? -9.945 -7.481 3.080 1.00 96.88 100 TRP A CA 1
ATOM 789 C C . TRP A 1 100 ? -9.314 -6.369 3.904 1.00 96.88 100 TRP A C 1
ATOM 791 O O . TRP A 1 100 ? -10.052 -5.524 4.396 1.00 96.88 100 TRP A O 1
ATOM 801 N N . PRO A 1 101 ? -7.978 -6.283 3.991 1.00 98.25 101 PRO A N 1
ATOM 802 C CA . PRO A 1 101 ? -7.336 -5.168 4.668 1.00 98.25 101 PRO A CA 1
ATOM 803 C C . PRO A 1 101 ? -7.639 -3.854 3.934 1.00 98.25 101 PRO A C 1
ATOM 805 O O . PRO A 1 101 ? -7.661 -3.807 2.697 1.00 98.25 101 PRO A O 1
ATOM 808 N N . LEU A 1 102 ? -7.803 -2.767 4.686 1.00 98.44 102 LEU A N 1
ATOM 809 C CA . LEU A 1 102 ? -7.949 -1.433 4.110 1.00 98.44 102 LEU A CA 1
ATOM 810 C C . LEU A 1 102 ? -6.573 -0.866 3.742 1.00 98.44 102 LEU A C 1
ATOM 812 O O . LEU A 1 102 ? -5.740 -0.656 4.621 1.00 98.44 102 LEU A O 1
ATOM 816 N N . ILE A 1 103 ? -6.338 -0.557 2.464 1.00 98.50 103 ILE A N 1
ATOM 817 C CA . ILE A 1 103 ? -5.125 0.157 2.040 1.00 98.50 103 ILE A CA 1
ATOM 818 C C . ILE A 1 103 ? -5.387 1.665 2.088 1.00 98.50 103 ILE A C 1
ATOM 820 O O . ILE A 1 103 ? -6.239 2.170 1.357 1.00 98.50 103 ILE A O 1
ATOM 824 N N . VAL A 1 104 ? -4.621 2.391 2.899 1.00 98.25 104 VAL A N 1
ATOM 825 C CA . VAL A 1 104 ? -4.740 3.843 3.076 1.00 98.25 104 VAL A CA 1
ATOM 826 C C . VAL A 1 104 ? -3.553 4.552 2.432 1.00 98.25 104 VAL A C 1
ATOM 828 O O . VAL A 1 104 ? -2.395 4.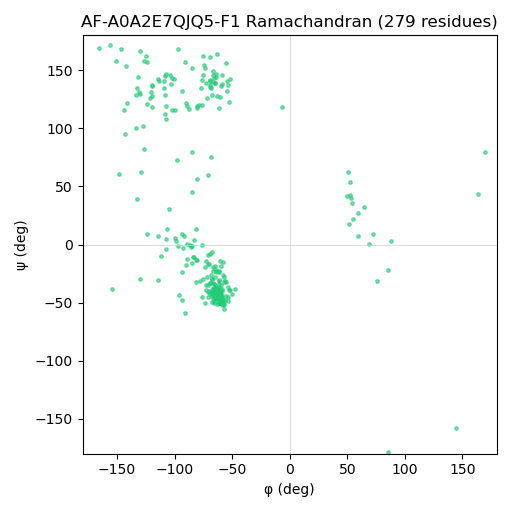247 2.725 1.00 98.25 104 VAL A O 1
ATOM 831 N N . HIS A 1 105 ? -3.852 5.537 1.587 1.00 96.69 105 HIS A N 1
ATOM 832 C CA . HIS A 1 105 ? -2.880 6.455 1.005 1.00 96.69 105 HIS A CA 1
ATOM 833 C C . HIS A 1 105 ? -2.920 7.798 1.726 1.00 96.69 105 HIS A C 1
ATOM 835 O O . HIS A 1 105 ? -3.914 8.529 1.690 1.00 96.69 105 HIS A O 1
ATOM 841 N N . MET A 1 106 ? -1.799 8.106 2.371 1.00 95.50 106 MET A N 1
ATOM 842 C CA . MET A 1 106 ? -1.575 9.305 3.161 1.00 95.50 106 MET A CA 1
ATOM 843 C C . MET A 1 106 ? -0.142 9.782 2.923 1.00 95.50 106 MET A C 1
ATOM 845 O O . MET A 1 106 ? 0.807 9.041 3.176 1.00 95.50 106 MET A O 1
ATOM 849 N N . GLU A 1 107 ? 0.016 11.014 2.450 1.00 94.94 107 GLU A N 1
ATOM 850 C CA . GLU A 1 107 ? 1.319 11.648 2.218 1.00 94.94 107 GLU A CA 1
ATOM 851 C C . GLU A 1 107 ? 1.705 12.555 3.406 1.00 94.94 107 GLU A C 1
ATOM 853 O O . GLU A 1 107 ? 1.647 13.781 3.306 1.00 94.94 107 GLU A O 1
ATOM 858 N N . PHE A 1 108 ? 2.084 11.981 4.561 1.00 96.62 108 PHE A N 1
ATOM 859 C CA . PHE A 1 108 ? 2.348 12.779 5.775 1.00 96.62 108 PHE A CA 1
ATOM 860 C C . PHE A 1 108 ? 3.491 13.787 5.623 1.00 96.62 108 PHE A C 1
ATOM 862 O O . PHE A 1 108 ? 3.466 14.835 6.268 1.00 96.62 108 PHE A O 1
ATOM 869 N N . ALA A 1 109 ? 4.493 13.497 4.792 1.00 94.19 109 ALA A N 1
ATOM 870 C CA . ALA A 1 109 ? 5.612 14.410 4.569 1.00 94.19 109 ALA A CA 1
ATOM 871 C C . ALA A 1 109 ? 5.232 15.639 3.723 1.00 94.19 109 ALA A C 1
ATOM 873 O O . ALA A 1 109 ? 5.982 16.613 3.706 1.00 94.19 109 ALA A O 1
ATOM 874 N N . ALA A 1 110 ? 4.072 15.625 3.057 1.00 91.12 110 ALA A N 1
ATOM 875 C CA . ALA A 1 110 ? 3.533 16.786 2.349 1.00 91.12 110 ALA A CA 1
ATOM 876 C C . ALA A 1 110 ? 2.753 17.750 3.268 1.00 91.12 110 ALA A C 1
ATOM 878 O O . ALA A 1 110 ? 2.393 18.851 2.849 1.00 91.12 110 ALA A O 1
ATOM 879 N N . LEU A 1 111 ? 2.466 17.353 4.513 1.00 92.25 111 LEU A N 1
ATOM 880 C CA . LEU A 1 111 ? 1.705 18.159 5.465 1.00 92.25 111 LEU A CA 1
ATOM 881 C C . LEU A 1 111 ? 2.593 19.151 6.228 1.00 92.25 111 LEU A C 1
ATOM 883 O O . LEU A 1 111 ? 3.762 18.898 6.517 1.00 92.25 111 LEU A O 1
ATOM 887 N N . SER A 1 112 ? 1.993 20.270 6.647 1.00 93.69 112 SER A N 1
ATOM 888 C CA . SER A 1 112 ? 2.591 21.133 7.672 1.00 93.69 112 SER A CA 1
ATOM 889 C C . SER A 1 112 ? 2.709 20.384 9.003 1.00 93.69 112 SER A C 1
ATOM 891 O O . SER A 1 112 ? 2.022 19.390 9.226 1.00 93.69 112 SER A O 1
ATOM 893 N N . PHE A 1 113 ? 3.514 20.891 9.940 1.00 94.31 113 PHE A N 1
ATOM 894 C CA . PHE A 1 113 ? 3.636 20.286 11.274 1.00 94.31 113 PHE A CA 1
ATOM 895 C C . PHE A 1 113 ? 2.275 20.097 11.971 1.00 94.31 113 PHE A C 1
ATOM 897 O O . PHE A 1 113 ? 1.986 19.025 12.500 1.00 94.31 113 PHE A O 1
ATOM 904 N N . ILE A 1 114 ? 1.417 21.123 11.927 1.00 95.81 114 ILE A N 1
ATOM 905 C CA . ILE A 1 114 ? 0.077 21.076 12.531 1.00 95.81 114 ILE A CA 1
ATOM 906 C C . ILE A 1 114 ? -0.812 20.077 11.784 1.00 95.81 114 ILE A C 1
ATOM 908 O O . ILE A 1 114 ? -1.497 19.291 12.430 1.00 95.81 114 ILE A O 1
ATOM 912 N N . GLY A 1 115 ? -0.765 20.071 10.447 1.00 95.56 115 GLY A N 1
ATOM 913 C CA . GLY A 1 115 ? -1.539 19.134 9.633 1.00 95.56 115 GLY A CA 1
ATOM 914 C C . GLY A 1 115 ? -1.125 17.682 9.864 1.00 95.56 115 GLY A C 1
ATOM 915 O O . GLY A 1 115 ? -1.980 16.822 10.040 1.00 95.56 115 GLY A O 1
ATOM 916 N N . LYS A 1 116 ? 0.183 17.409 9.948 1.00 96.44 116 LYS A N 1
ATOM 917 C CA . LYS A 1 116 ? 0.710 16.078 10.267 1.00 96.44 116 LYS A CA 1
ATOM 918 C C . LYS A 1 116 ? 0.199 15.603 11.624 1.00 96.44 116 LYS A C 1
ATOM 920 O O . LYS A 1 116 ? -0.228 14.460 11.725 1.00 96.44 116 LYS A O 1
ATOM 925 N N . ARG A 1 117 ? 0.220 16.468 12.647 1.00 96.81 117 ARG A N 1
ATOM 926 C CA . ARG A 1 117 ? -0.316 16.140 13.976 1.00 96.81 117 ARG A CA 1
ATOM 927 C C . ARG A 1 117 ? -1.813 15.825 13.915 1.00 96.81 117 ARG A C 1
ATOM 929 O O . ARG A 1 117 ? -2.209 14.771 14.386 1.00 96.81 117 ARG A O 1
ATOM 936 N N . ASP A 1 118 ? -2.607 16.692 13.289 1.00 96.88 118 ASP A N 1
ATOM 937 C CA . ASP A 1 118 ? -4.062 16.516 13.166 1.00 96.88 118 ASP A CA 1
ATOM 938 C C . ASP A 1 118 ? -4.433 15.190 12.480 1.00 96.88 118 ASP A C 1
ATOM 940 O O . ASP A 1 118 ? -5.167 14.373 13.035 1.00 96.88 118 ASP A O 1
ATOM 944 N N . TYR A 1 119 ? -3.858 14.912 11.308 1.00 97.38 119 TYR A N 1
ATOM 945 C CA . TYR A 1 119 ? -4.132 13.666 10.587 1.00 97.38 119 TYR A CA 1
ATOM 946 C C . TYR A 1 119 ? -3.586 12.424 11.295 1.00 97.38 119 TYR A C 1
ATOM 948 O O . TYR A 1 119 ? -4.169 11.348 11.157 1.00 97.38 119 TYR A O 1
ATOM 956 N N . MET A 1 120 ? -2.495 12.547 12.057 1.00 98.00 120 MET A N 1
ATOM 957 C CA . MET A 1 120 ? -1.991 11.449 12.880 1.00 98.00 120 MET A CA 1
ATOM 958 C C . MET A 1 120 ? -2.969 11.133 14.017 1.00 98.00 120 MET A C 1
ATOM 960 O O . MET A 1 120 ? -3.323 9.972 14.198 1.00 98.00 120 MET A O 1
ATOM 964 N N . ASP A 1 121 ? -3.481 12.148 14.718 1.00 98.06 121 ASP A N 1
ATOM 965 C CA . ASP A 1 121 ? -4.463 11.966 15.795 1.00 98.06 121 ASP A CA 1
ATOM 966 C C . ASP A 1 121 ? -5.755 11.305 15.275 1.00 98.06 121 ASP A C 1
ATOM 968 O O . ASP A 1 121 ? -6.309 10.402 15.920 1.00 98.06 121 ASP A O 1
ATOM 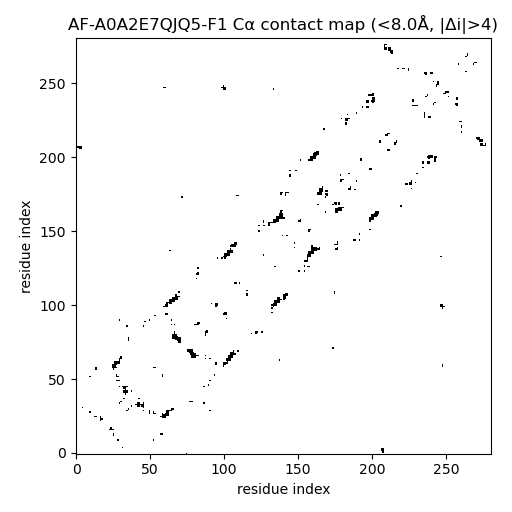972 N N . LYS A 1 122 ? -6.208 11.698 14.076 1.00 98.06 122 LYS A N 1
ATOM 973 C CA . LYS A 1 122 ? -7.356 11.079 13.391 1.00 98.06 122 LYS A CA 1
ATOM 974 C C . LYS A 1 122 ? -7.077 9.630 12.986 1.00 98.06 122 LYS A C 1
ATOM 976 O O . LYS 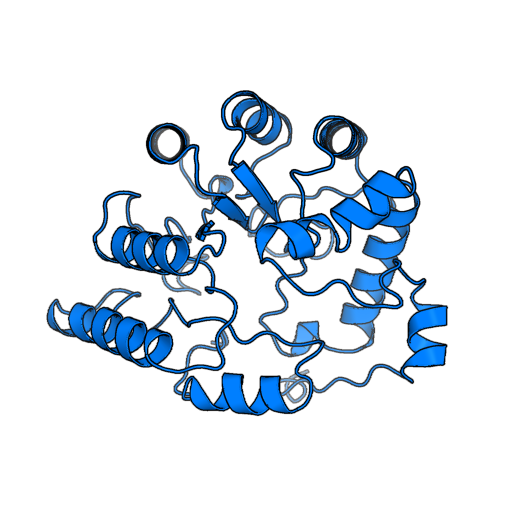A 1 122 ? -7.896 8.761 13.284 1.00 98.06 122 LYS A O 1
ATOM 981 N N . LEU A 1 123 ? -5.918 9.351 12.380 1.00 98.31 123 LEU A N 1
ATOM 982 C CA . LEU A 1 123 ? -5.500 7.990 12.022 1.00 98.31 123 LEU A CA 1
ATOM 983 C C . LEU A 1 123 ? -5.478 7.085 13.258 1.00 98.31 123 LEU A C 1
ATOM 985 O O . LEU A 1 123 ? -6.066 6.009 13.246 1.00 98.31 123 LEU A O 1
ATOM 989 N N . GLU A 1 124 ? -4.840 7.514 14.344 1.00 98.56 124 GLU A N 1
ATOM 990 C CA . GLU A 1 124 ? -4.751 6.700 15.555 1.00 98.56 124 GLU A CA 1
ATOM 991 C C . GLU A 1 124 ? -6.113 6.488 16.222 1.00 98.56 124 GLU A C 1
ATOM 993 O O . GLU A 1 124 ? -6.376 5.421 16.777 1.00 98.56 124 GLU A O 1
ATOM 998 N N . THR A 1 125 ? -7.006 7.477 16.157 1.00 98.50 125 THR A N 1
ATOM 999 C CA . THR A 1 125 ? -8.388 7.332 16.638 1.00 98.50 125 THR A CA 1
ATOM 1000 C C . THR A 1 125 ? -9.155 6.302 15.816 1.00 98.50 125 THR A C 1
ATOM 1002 O O . THR A 1 125 ? -9.823 5.434 16.387 1.00 98.50 125 THR A O 1
ATOM 1005 N N . PHE A 1 126 ? -8.999 6.336 14.492 1.00 98.50 126 PHE A N 1
ATOM 1006 C CA . PHE A 1 126 ? -9.559 5.334 13.594 1.00 98.50 126 PHE A CA 1
ATOM 1007 C C . PHE A 1 126 ? -8.998 3.932 13.884 1.00 98.50 126 PHE A C 1
ATOM 1009 O O . PHE A 1 126 ? -9.772 2.987 14.036 1.00 98.50 126 PHE A O 1
ATOM 1016 N N . LEU A 1 127 ? -7.678 3.792 14.057 1.00 98.62 127 LEU A N 1
ATOM 1017 C CA . LEU A 1 127 ? -7.030 2.512 14.372 1.00 98.62 127 LEU A CA 1
ATOM 1018 C C . LEU A 1 127 ? -7.489 1.943 15.721 1.00 98.62 127 LEU A C 1
ATOM 1020 O O . LEU A 1 127 ? -7.807 0.758 15.802 1.00 98.62 127 LEU A O 1
ATOM 1024 N N . ARG A 1 128 ? -7.590 2.777 16.769 1.00 98.44 128 ARG A N 1
ATOM 1025 C CA . ARG A 1 128 ? -8.102 2.364 18.093 1.00 98.44 128 ARG A CA 1
ATOM 1026 C C . ARG A 1 128 ? -9.543 1.873 18.045 1.00 98.44 128 ARG A C 1
ATOM 1028 O O . ARG A 1 128 ? -9.891 0.976 18.809 1.00 98.44 128 ARG A O 1
ATOM 1035 N N . SER A 1 129 ? -10.360 2.458 17.177 1.00 98.06 129 SER A N 1
ATOM 1036 C CA . SER A 1 129 ? -11.777 2.108 17.047 1.00 98.06 129 SER A CA 1
ATOM 1037 C C . SER A 1 129 ? -12.003 0.842 16.211 1.00 98.06 129 SER A C 1
ATOM 1039 O O . SER A 1 129 ? -13.090 0.280 16.251 1.00 98.06 129 SER A O 1
ATOM 1041 N N . ASN A 1 130 ? -10.979 0.373 15.486 1.00 97.75 130 ASN A N 1
ATOM 1042 C CA . ASN A 1 130 ? -11.067 -0.729 14.523 1.00 97.75 130 ASN A CA 1
ATOM 1043 C C . ASN A 1 130 ? -9.937 -1.756 14.707 1.00 97.75 130 ASN A C 1
ATOM 1045 O O . ASN A 1 130 ? -9.377 -2.261 13.735 1.00 97.75 130 ASN A O 1
ATOM 1049 N N . GLN A 1 131 ? -9.573 -2.048 15.961 1.00 97.00 131 GLN A N 1
ATOM 1050 C CA . GLN A 1 131 ? -8.442 -2.923 16.317 1.00 97.00 131 GLN A CA 1
ATOM 1051 C C . GLN A 1 131 ? -8.561 -4.359 15.779 1.00 97.00 131 GLN A C 1
ATOM 1053 O O . GLN A 1 131 ? -7.563 -5.073 15.717 1.00 97.00 131 GLN A O 1
ATOM 1058 N N . ASP A 1 132 ? -9.766 -4.786 15.406 1.00 96.62 132 ASP A N 1
ATOM 1059 C CA . ASP A 1 132 ? -10.066 -6.097 14.832 1.00 96.62 132 ASP A CA 1
ATOM 1060 C C . ASP A 1 132 ? -9.781 -6.185 13.327 1.00 96.62 132 ASP A C 1
ATOM 1062 O O . ASP A 1 132 ? -9.752 -7.285 12.778 1.00 96.62 132 ASP A O 1
ATOM 1066 N N . HIS A 1 133 ? -9.567 -5.052 12.654 1.00 98.38 133 HIS A N 1
ATOM 1067 C CA . HIS A 1 133 ? -9.457 -4.998 11.204 1.00 98.38 133 HIS A CA 1
ATOM 1068 C C . HIS A 1 133 ? -8.094 -4.461 10.738 1.00 98.38 133 HIS A C 1
ATOM 1070 O O . HIS A 1 133 ? -7.697 -3.371 11.167 1.00 98.38 133 HIS A O 1
ATOM 1076 N N . PRO A 1 134 ? -7.373 -5.170 9.846 1.00 98.50 134 PRO A N 1
ATOM 1077 C CA . PRO A 1 134 ? -6.067 -4.722 9.379 1.00 98.50 134 PRO A CA 1
ATOM 1078 C C . PRO A 1 134 ? -6.137 -3.469 8.496 1.00 98.50 134 PRO A C 1
ATOM 1080 O O . PRO A 1 134 ? -6.915 -3.392 7.543 1.00 98.50 134 PRO A O 1
ATOM 1083 N N . VAL A 1 135 ? -5.242 -2.520 8.763 1.00 98.75 135 VAL A N 1
ATOM 1084 C CA . VAL A 1 135 ? -5.052 -1.293 7.982 1.00 98.75 135 VAL A CA 1
ATOM 1085 C C . VAL A 1 135 ? -3.622 -1.256 7.464 1.00 98.75 135 VAL A C 1
ATOM 1087 O O . VAL A 1 135 ? -2.674 -1.458 8.218 1.00 98.75 135 VAL A O 1
ATOM 1090 N N . VAL A 1 136 ? -3.448 -0.994 6.172 1.00 98.81 136 VAL A N 1
ATOM 1091 C CA . VAL A 1 136 ? -2.154 -1.024 5.491 1.00 98.81 136 VAL A CA 1
ATOM 1092 C C . VAL A 1 136 ? -1.841 0.350 4.914 1.00 98.81 136 VAL A C 1
ATOM 1094 O O . VAL A 1 136 ? -2.534 0.836 4.024 1.00 98.81 136 VAL A O 1
ATOM 1097 N N . MET A 1 137 ? -0.760 0.968 5.374 1.00 98.75 137 MET A N 1
ATOM 1098 C CA . MET A 1 137 ? -0.308 2.257 4.867 1.00 98.75 137 MET A CA 1
ATOM 1099 C C . MET A 1 137 ? 0.607 2.070 3.657 1.00 98.75 137 MET A C 1
ATOM 1101 O O . MET A 1 137 ? 1.704 1.511 3.766 1.00 98.75 137 MET A O 1
ATOM 1105 N N . ILE A 1 138 ? 0.177 2.558 2.497 1.00 98.12 138 ILE A N 1
ATOM 1106 C CA . ILE A 1 138 ? 0.995 2.547 1.280 1.00 98.12 138 ILE A CA 1
ATOM 1107 C C . ILE A 1 138 ? 2.096 3.618 1.350 1.00 98.12 138 ILE A C 1
ATOM 1109 O O . ILE A 1 138 ? 1.972 4.609 2.068 1.00 98.12 138 ILE A O 1
ATOM 1113 N N . HIS A 1 139 ? 3.202 3.414 0.632 1.00 97.38 139 HIS A N 1
ATOM 1114 C CA . HIS A 1 139 ? 4.333 4.349 0.569 1.00 97.38 139 HIS A CA 1
ATOM 1115 C C . HIS A 1 139 ? 5.001 4.647 1.905 1.00 97.38 139 HIS A C 1
ATOM 1117 O O . HIS A 1 139 ? 5.560 5.728 2.104 1.00 97.38 139 HIS A O 1
ATOM 1123 N N . MET A 1 140 ? 4.920 3.700 2.841 1.00 98.31 140 MET A N 1
ATOM 1124 C CA . MET A 1 140 ? 5.322 3.914 4.231 1.00 98.31 140 MET A CA 1
ATOM 1125 C C . MET A 1 140 ? 4.611 5.125 4.880 1.00 98.31 140 MET A C 1
ATOM 1127 O O . MET A 1 140 ? 5.144 5.722 5.809 1.00 98.31 140 MET A O 1
ATOM 1131 N N . ALA A 1 141 ? 3.452 5.541 4.347 1.00 97.69 141 ALA A N 1
ATOM 1132 C CA . ALA A 1 141 ? 2.767 6.808 4.633 1.00 97.69 141 ALA A CA 1
ATOM 1133 C C . ALA A 1 141 ? 3.643 8.075 4.506 1.00 97.69 141 ALA A C 1
ATOM 1135 O O . ALA A 1 141 ? 3.315 9.119 5.068 1.00 97.69 141 ALA A O 1
ATOM 1136 N N . GLN A 1 142 ? 4.789 7.981 3.823 1.00 97.06 142 GLN A N 1
ATOM 1137 C CA . GLN A 1 142 ? 5.859 8.981 3.865 1.00 97.06 142 GLN A CA 1
ATOM 1138 C C . GLN A 1 142 ? 6.352 9.312 5.291 1.00 97.06 142 GLN A C 1
ATOM 1140 O O . GLN A 1 142 ? 6.686 10.456 5.599 1.00 97.06 142 GLN A O 1
ATOM 1145 N N . LEU A 1 143 ? 6.392 8.315 6.179 1.00 97.94 143 LEU A N 1
ATOM 1146 C CA . LEU A 1 143 ? 6.888 8.449 7.548 1.00 97.94 143 LEU A CA 1
ATOM 1147 C C . LEU A 1 143 ? 8.289 7.854 7.703 1.00 97.94 143 LEU A C 1
ATOM 1149 O O . LEU A 1 143 ? 8.582 6.762 7.218 1.00 97.94 143 LEU A O 1
ATOM 1153 N N . GLU A 1 144 ? 9.144 8.565 8.433 1.00 97.81 144 GLU A N 1
ATOM 1154 C CA . GLU A 1 144 ? 10.456 8.060 8.837 1.00 97.81 144 GLU A CA 1
ATOM 1155 C C . GLU A 1 144 ? 10.338 7.044 9.982 1.00 97.81 144 GLU A C 1
ATOM 1157 O O . GLU A 1 144 ? 9.332 6.977 10.693 1.00 97.81 144 GLU A O 1
ATOM 1162 N N . GLU A 1 145 ? 11.396 6.255 10.172 1.00 98.19 145 GLU A N 1
ATOM 1163 C CA . GLU A 1 145 ? 11.416 5.110 11.092 1.00 98.19 145 GLU A CA 1
ATOM 1164 C C . GLU A 1 145 ? 10.903 5.413 12.515 1.00 98.19 145 GLU A C 1
ATOM 1166 O O . GLU A 1 145 ? 10.101 4.614 13.004 1.00 98.19 145 GLU A O 1
ATOM 1171 N N . PRO A 1 146 ? 11.248 6.544 13.169 1.00 98.44 146 PRO A N 1
ATOM 1172 C CA . PRO A 1 146 ? 10.761 6.826 14.520 1.00 98.44 146 PRO A CA 1
ATOM 1173 C C . PRO A 1 146 ? 9.235 6.948 14.611 1.00 98.44 146 PRO A C 1
ATOM 1175 O O . PRO A 1 146 ? 8.636 6.473 15.578 1.00 98.44 146 PRO A O 1
ATOM 1178 N N . ASP A 1 147 ? 8.598 7.542 13.598 1.00 98.38 147 ASP A N 1
ATOM 1179 C CA . ASP A 1 147 ? 7.141 7.674 13.553 1.00 98.38 147 ASP A CA 1
ATOM 1180 C C . ASP A 1 147 ? 6.487 6.317 13.298 1.00 98.38 147 ASP A C 1
ATOM 1182 O O . ASP A 1 147 ? 5.555 5.950 14.012 1.00 98.38 147 ASP A O 1
ATOM 1186 N N . VAL A 1 148 ? 7.014 5.548 12.334 1.00 98.75 148 VAL A N 1
ATOM 1187 C CA . VAL A 1 148 ? 6.533 4.193 12.010 1.00 98.75 148 VAL A CA 1
ATOM 1188 C C . VAL A 1 148 ? 6.627 3.280 13.235 1.00 98.75 148 VAL A C 1
ATOM 1190 O O . VAL A 1 148 ? 5.658 2.612 13.590 1.00 98.75 148 VAL A O 1
ATOM 1193 N N . ARG A 1 149 ? 7.766 3.291 13.935 1.00 98.75 149 ARG A N 1
ATOM 1194 C CA . ARG A 1 149 ? 7.975 2.539 15.177 1.00 98.75 149 ARG A CA 1
ATOM 1195 C C . ARG A 1 149 ? 6.937 2.890 16.234 1.00 98.75 149 ARG A C 1
ATOM 1197 O O . ARG A 1 149 ? 6.374 1.991 16.856 1.00 98.75 149 ARG A O 1
ATOM 1204 N N . ARG A 1 150 ? 6.706 4.187 16.454 1.00 98.50 150 ARG A N 1
ATOM 1205 C CA . ARG A 1 150 ? 5.769 4.678 17.468 1.00 98.50 150 ARG A CA 1
ATOM 1206 C C . ARG A 1 150 ? 4.352 4.177 17.197 1.00 98.50 150 ARG A C 1
ATOM 1208 O O . ARG A 1 150 ? 3.711 3.676 18.116 1.00 98.50 150 ARG A O 1
ATOM 1215 N N . VAL A 1 151 ? 3.877 4.281 15.955 1.00 98.44 151 VAL A N 1
ATOM 1216 C CA . VAL A 1 151 ? 2.510 3.854 15.615 1.00 98.44 151 VAL A CA 1
ATOM 1217 C C . VAL A 1 151 ? 2.354 2.334 15.603 1.00 98.44 151 VAL A C 1
ATOM 1219 O O . VAL A 1 151 ? 1.325 1.842 16.054 1.00 98.44 151 VAL A O 1
ATOM 1222 N N . LEU A 1 152 ? 3.373 1.572 15.187 1.00 98.62 152 LEU A N 1
ATOM 1223 C CA . LEU A 1 152 ? 3.341 0.104 15.265 1.00 98.62 152 LEU A CA 1
ATOM 1224 C C . LEU A 1 152 ? 3.288 -0.402 16.709 1.00 98.62 152 LEU A C 1
ATOM 1226 O O . LEU A 1 152 ? 2.578 -1.363 16.994 1.00 98.62 152 LEU A O 1
ATOM 1230 N N . ALA A 1 153 ? 3.997 0.259 17.627 1.00 98.31 153 ALA A N 1
ATOM 1231 C CA . ALA A 1 153 ? 3.951 -0.084 19.046 1.00 98.31 153 ALA A CA 1
ATOM 1232 C C . ALA A 1 153 ? 2.563 0.158 19.671 1.00 98.31 153 ALA A C 1
ATOM 1234 O O . ALA A 1 153 ? 2.200 -0.515 20.633 1.00 98.31 153 ALA A O 1
ATOM 1235 N N . ALA A 1 154 ? 1.795 1.113 19.136 1.00 98.38 154 ALA A N 1
ATOM 1236 C CA . ALA A 1 154 ? 0.480 1.492 19.651 1.00 98.38 154 ALA A CA 1
ATOM 1237 C C . ALA A 1 154 ? -0.694 0.758 18.973 1.00 98.38 154 ALA A C 1
ATOM 1239 O O . ALA A 1 154 ? -1.764 0.646 19.573 1.00 98.38 154 ALA A O 1
ATOM 1240 N N . HIS A 1 155 ? -0.518 0.266 17.742 1.00 98.56 155 HIS A N 1
ATOM 1241 C CA . HIS A 1 155 ? -1.606 -0.265 16.917 1.00 98.56 155 HIS A CA 1
ATOM 1242 C C . HIS A 1 155 ? -1.227 -1.602 16.278 1.00 98.56 155 HIS A C 1
ATOM 1244 O O . HIS A 1 155 ? -0.547 -1.664 15.254 1.00 98.56 155 HIS A O 1
ATOM 1250 N N . SER A 1 156 ? -1.709 -2.696 16.869 1.00 97.62 156 SER A N 1
ATOM 1251 C CA . SER A 1 156 ? -1.425 -4.061 16.409 1.00 97.62 156 SER A CA 1
ATOM 1252 C C . SER A 1 156 ? -2.020 -4.388 15.037 1.00 97.62 156 SER A C 1
ATOM 1254 O O . SER A 1 156 ? -1.512 -5.289 14.372 1.00 97.62 156 SER A O 1
ATOM 1256 N N . ASN A 1 157 ? -3.057 -3.662 14.616 1.00 98.50 157 ASN A N 1
ATOM 1257 C CA . ASN A 1 157 ? -3.741 -3.810 13.334 1.00 98.50 157 ASN A CA 1
ATOM 1258 C C . ASN A 1 157 ? -3.135 -2.966 12.199 1.00 98.50 157 ASN A C 1
ATOM 1260 O O . ASN A 1 157 ? -3.653 -2.988 11.084 1.00 98.50 157 ASN A O 1
ATOM 1264 N N . LEU A 1 158 ? -2.066 -2.208 12.460 1.00 98.81 158 LEU A N 1
ATOM 1265 C CA . LEU A 1 158 ? -1.425 -1.344 11.471 1.00 98.81 158 LEU A CA 1
ATOM 1266 C C . LEU A 1 158 ? -0.271 -2.058 10.760 1.00 98.81 158 LEU A C 1
ATOM 1268 O O . LEU A 1 158 ? 0.619 -2.604 11.400 1.00 98.81 158 LEU A O 1
ATOM 1272 N N . HIS A 1 159 ? -0.235 -1.978 9.435 1.00 98.88 159 HIS A N 1
ATOM 1273 C CA . HIS A 1 159 ? 0.807 -2.533 8.573 1.00 98.88 159 HIS A CA 1
ATOM 1274 C C . HIS A 1 159 ? 1.304 -1.477 7.575 1.00 98.88 159 HIS A C 1
ATOM 1276 O O . HIS A 1 159 ? 0.655 -0.454 7.357 1.00 98.88 159 HIS A O 1
ATOM 1282 N N . PHE A 1 160 ? 2.435 -1.738 6.918 1.00 98.88 160 PHE A N 1
ATOM 1283 C CA . PHE A 1 160 ? 3.032 -0.838 5.928 1.00 98.88 160 PHE A CA 1
ATOM 1284 C C . PHE A 1 160 ? 3.423 -1.562 4.637 1.00 98.88 160 PHE A C 1
ATOM 1286 O O . PHE A 1 160 ? 3.908 -2.693 4.667 1.00 98.88 160 PHE A O 1
ATOM 1293 N N . MET A 1 161 ? 3.266 -0.882 3.500 1.00 98.56 161 MET A N 1
ATOM 1294 C CA . MET A 1 161 ? 3.743 -1.333 2.190 1.00 98.56 161 MET A CA 1
ATOM 1295 C C . MET A 1 161 ? 4.924 -0.491 1.707 1.00 98.56 161 MET A C 1
ATOM 1297 O O . MET A 1 161 ? 4.881 0.740 1.731 1.00 98.56 161 MET A O 1
ATOM 1301 N N . THR A 1 162 ? 5.957 -1.161 1.191 1.00 98.19 162 THR A N 1
ATOM 1302 C CA . THR A 1 162 ? 7.231 -0.536 0.780 1.00 98.19 162 THR A CA 1
ATOM 1303 C C . THR A 1 162 ? 7.205 0.120 -0.601 1.00 98.19 162 THR A C 1
ATOM 1305 O O . THR A 1 162 ? 8.256 0.408 -1.182 1.00 98.19 162 THR A O 1
ATOM 1308 N N . SER A 1 163 ? 6.024 0.324 -1.178 1.00 96.31 163 SER A N 1
ATOM 1309 C CA . SER A 1 163 ? 5.879 0.951 -2.489 1.00 96.31 163 SER A CA 1
ATOM 1310 C C . SER A 1 163 ? 6.572 2.309 -2.524 1.00 96.31 163 SER A C 1
ATOM 1312 O O . SER A 1 163 ? 6.411 3.128 -1.633 1.00 96.31 163 SER A O 1
ATOM 1314 N N . HIS A 1 164 ? 7.366 2.566 -3.561 1.00 95.19 164 HIS A N 1
ATOM 1315 C CA . HIS A 1 164 ? 8.180 3.789 -3.695 1.00 95.19 164 HIS A CA 1
ATOM 1316 C C . HIS A 1 164 ? 9.208 4.030 -2.570 1.00 95.19 164 HIS A C 1
ATOM 1318 O O . HIS A 1 164 ? 9.907 5.038 -2.603 1.00 95.19 164 HIS A O 1
ATOM 1324 N N . ALA A 1 165 ? 9.411 3.087 -1.643 1.00 96.75 165 ALA A N 1
ATOM 1325 C CA . ALA A 1 165 ? 10.286 3.265 -0.484 1.00 96.75 165 ALA A CA 1
ATOM 1326 C C . ALA A 1 165 ? 11.777 2.959 -0.779 1.00 96.75 165 ALA A C 1
ATOM 1328 O O . ALA A 1 165 ? 12.440 2.217 -0.049 1.00 96.75 165 ALA A O 1
ATOM 1329 N N . SER A 1 166 ? 12.304 3.458 -1.904 1.00 95.62 166 SER A N 1
ATOM 1330 C CA . SER A 1 166 ? 13.630 3.079 -2.423 1.00 95.62 166 SER A CA 1
ATOM 1331 C C . SER A 1 166 ? 14.370 4.224 -3.140 1.00 95.62 166 SER A C 1
ATOM 1333 O O . SER A 1 166 ? 13.749 5.236 -3.482 1.00 95.62 166 SER A O 1
ATOM 1335 N N . PRO A 1 167 ? 15.677 4.067 -3.451 1.00 95.31 167 PRO A N 1
ATOM 1336 C CA . PRO A 1 167 ? 16.489 5.105 -4.087 1.00 95.31 167 PRO A CA 1
ATOM 1337 C C . PRO A 1 167 ? 15.951 5.581 -5.444 1.00 95.31 167 PRO A C 1
ATOM 1339 O O . PRO A 1 167 ? 16.157 6.733 -5.816 1.00 95.31 167 PRO A O 1
ATOM 1342 N N . PHE A 1 168 ? 15.193 4.738 -6.158 1.00 92.69 168 PHE A N 1
ATOM 1343 C CA . PHE A 1 168 ? 14.593 5.063 -7.460 1.00 92.69 168 PHE A CA 1
ATOM 1344 C C . PHE A 1 168 ? 13.610 6.244 -7.436 1.00 92.69 168 PHE A C 1
ATOM 1346 O O . PHE A 1 168 ? 13.243 6.745 -8.498 1.00 92.69 168 PHE A O 1
ATOM 1353 N N . TYR A 1 169 ? 13.166 6.670 -6.252 1.00 91.94 169 TYR A N 1
ATOM 1354 C CA . TYR A 1 169 ? 12.135 7.695 -6.080 1.00 91.94 169 TYR A CA 1
ATOM 1355 C C . TYR A 1 169 ? 12.659 8.979 -5.427 1.00 91.94 169 TYR A C 1
ATOM 1357 O O . TYR A 1 169 ? 11.882 9.884 -5.150 1.00 91.94 169 TYR A O 1
ATOM 1365 N N . GLN A 1 170 ? 13.975 9.090 -5.222 1.00 91.25 170 GLN A N 1
ATOM 1366 C CA . GLN A 1 170 ? 14.584 10.203 -4.481 1.00 91.25 170 GLN A CA 1
ATOM 1367 C C . GLN A 1 170 ? 14.850 11.451 -5.336 1.00 91.25 170 GLN A C 1
ATOM 1369 O O . GLN A 1 170 ? 15.051 12.535 -4.804 1.00 91.25 170 GLN A O 1
ATOM 1374 N N . SER A 1 171 ? 14.831 11.328 -6.665 1.00 84.19 171 SER A N 1
ATOM 1375 C CA . SER A 1 171 ? 15.072 12.445 -7.593 1.00 84.19 171 SER A CA 1
ATOM 1376 C C . SER A 1 171 ? 13.797 13.172 -8.043 1.00 84.19 171 SER A C 1
ATOM 1378 O O . SER A 1 171 ? 13.874 14.135 -8.801 1.00 84.19 171 SER A O 1
ATOM 1380 N N . GLY A 1 172 ? 12.616 12.710 -7.615 1.00 73.94 172 GLY A N 1
ATOM 1381 C CA . GLY A 1 172 ? 11.318 13.110 -8.171 1.00 73.94 172 GLY A CA 1
ATOM 1382 C C . GLY A 1 172 ? 10.601 14.267 -7.472 1.00 73.94 172 GLY A C 1
ATOM 1383 O O . GLY A 1 172 ? 9.428 14.478 -7.764 1.00 73.94 172 GLY A O 1
ATOM 1384 N N . GLY A 1 173 ? 11.245 14.969 -6.534 1.00 77.25 173 GLY A N 1
ATOM 1385 C CA . GLY A 1 173 ? 10.666 16.094 -5.780 1.00 77.25 173 GLY A CA 1
ATOM 1386 C C . GLY A 1 173 ? 9.674 15.698 -4.677 1.00 77.25 173 GLY A C 1
ATOM 1387 O O . GLY A 1 173 ? 9.626 16.357 -3.642 1.00 77.25 173 GLY A O 1
ATOM 1388 N N . LYS A 1 174 ? 8.934 14.595 -4.844 1.00 84.50 174 LYS A N 1
ATOM 1389 C CA . LYS A 1 174 ? 8.088 14.022 -3.787 1.00 84.50 174 LYS A CA 1
ATOM 1390 C C . LYS A 1 174 ? 8.945 13.431 -2.650 1.00 84.50 174 LYS A C 1
ATOM 1392 O O . LYS A 1 174 ? 9.916 12.728 -2.938 1.00 84.50 174 LYS A O 1
ATOM 1397 N N . PRO A 1 175 ? 8.572 13.650 -1.375 1.00 91.00 175 PRO A N 1
ATOM 1398 C CA . PRO A 1 175 ? 9.338 13.214 -0.205 1.00 91.00 175 PRO A CA 1
ATOM 1399 C C . PRO A 1 175 ? 9.103 11.727 0.124 1.00 91.00 175 PRO A C 1
ATOM 1401 O O . PRO A 1 175 ? 8.679 11.365 1.220 1.00 91.00 175 PRO A O 1
ATOM 1404 N N . PHE A 1 176 ? 9.344 10.838 -0.841 1.00 94.62 176 PHE A N 1
ATOM 1405 C CA . PHE A 1 176 ? 9.250 9.400 -0.602 1.00 94.62 176 PHE A CA 1
ATOM 1406 C C . PHE A 1 176 ? 10.374 8.915 0.311 1.00 94.62 176 PHE A C 1
ATOM 1408 O O . PHE A 1 176 ? 11.533 9.301 0.160 1.00 94.62 176 PHE A O 1
ATOM 1415 N N . ILE A 1 177 ? 10.041 7.992 1.210 1.00 96.56 177 ILE A N 1
ATOM 1416 C CA . ILE A 1 177 ? 11.007 7.390 2.130 1.00 96.56 177 ILE A CA 1
ATOM 1417 C C . ILE A 1 177 ? 12.041 6.579 1.356 1.00 96.56 177 ILE A C 1
ATOM 1419 O O . ILE A 1 177 ? 11.711 5.833 0.440 1.00 96.56 177 ILE A O 1
ATOM 1423 N N . ASN A 1 178 ? 13.306 6.668 1.759 1.00 96.94 178 ASN A N 1
ATOM 1424 C CA . ASN A 1 178 ? 14.329 5.744 1.288 1.00 96.94 178 ASN A CA 1
ATOM 1425 C C . ASN A 1 178 ? 14.723 4.771 2.398 1.00 96.94 178 ASN A C 1
ATOM 1427 O O . ASN A 1 178 ? 15.449 5.144 3.327 1.00 96.94 178 ASN A O 1
ATOM 1431 N N . MET A 1 179 ? 14.305 3.513 2.268 1.00 98.19 179 MET A N 1
ATOM 1432 C CA . MET A 1 179 ? 14.654 2.465 3.228 1.00 98.19 179 MET A CA 1
ATOM 1433 C C . MET A 1 179 ? 16.023 1.831 2.971 1.00 98.19 179 MET A C 1
ATOM 1435 O O . MET A 1 179 ? 16.511 1.083 3.817 1.00 98.19 179 MET A O 1
ATOM 1439 N N . ILE A 1 180 ? 16.648 2.110 1.824 1.00 97.88 180 ILE A N 1
ATOM 1440 C CA . ILE A 1 180 ? 17.780 1.338 1.307 1.00 97.88 180 ILE A CA 1
ATOM 1441 C C . ILE A 1 180 ? 19.008 2.239 1.158 1.00 97.88 180 ILE A C 1
ATOM 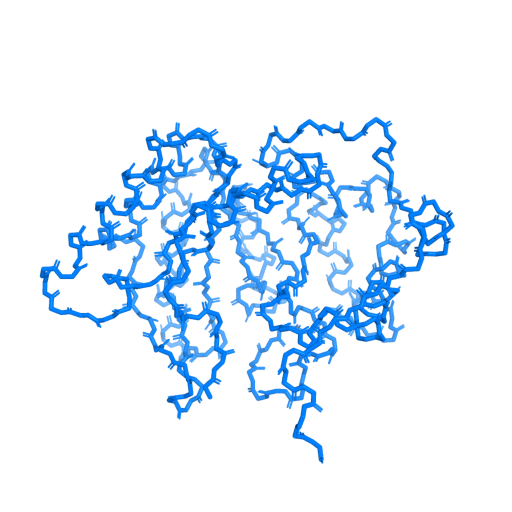1443 O O . ILE A 1 180 ? 18.927 3.365 0.666 1.00 97.88 180 ILE A O 1
ATOM 1447 N N . ASN A 1 181 ? 20.163 1.725 1.564 1.00 94.94 181 ASN A N 1
ATOM 1448 C CA . ASN A 1 181 ? 21.465 2.293 1.248 1.00 94.94 181 ASN A CA 1
ATOM 1449 C C . ASN A 1 181 ? 22.399 1.175 0.772 1.00 94.94 181 ASN A C 1
ATOM 1451 O O . ASN A 1 181 ? 22.408 0.098 1.365 1.00 94.94 181 ASN A O 1
ATOM 1455 N N . ASP A 1 182 ? 23.143 1.411 -0.309 1.00 90.50 182 ASP A N 1
ATOM 1456 C CA . ASP A 1 182 ? 24.109 0.453 -0.873 1.00 90.50 182 ASP A CA 1
ATOM 1457 C C . ASP A 1 182 ? 23.545 -0.970 -1.073 1.00 90.50 182 ASP A C 1
ATOM 1459 O O . ASP A 1 182 ? 24.175 -1.980 -0.764 1.00 90.50 182 ASP A O 1
ATOM 1463 N N . GLY A 1 183 ? 22.303 -1.054 -1.568 1.00 91.12 183 GLY A N 1
ATOM 1464 C CA . GLY A 1 183 ? 21.624 -2.325 -1.847 1.00 91.12 183 GLY A CA 1
ATOM 1465 C C . GLY A 1 183 ? 21.163 -3.107 -0.611 1.00 91.12 183 GLY A C 1
ATOM 1466 O O . GLY A 1 183 ? 20.726 -4.246 -0.759 1.00 91.12 183 GLY A O 1
ATOM 1467 N N . LYS A 1 184 ? 21.230 -2.512 0.586 1.00 96.06 184 LYS A N 1
ATOM 1468 C CA . LYS A 1 184 ? 20.775 -3.097 1.854 1.00 96.06 184 LYS A CA 1
ATOM 1469 C C . LYS A 1 184 ? 19.768 -2.193 2.547 1.00 96.06 184 LYS A C 1
ATOM 1471 O O . LYS A 1 184 ? 19.759 -0.983 2.334 1.00 96.06 184 LYS A O 1
ATOM 1476 N N . LEU A 1 185 ? 18.937 -2.760 3.419 1.00 98.12 185 LEU A N 1
ATOM 1477 C CA . LEU A 1 185 ? 18.132 -1.944 4.329 1.00 98.12 185 LEU A CA 1
ATOM 1478 C C . LEU A 1 185 ? 19.056 -1.096 5.202 1.00 98.12 185 LEU A C 1
ATOM 1480 O O . LEU A 1 185 ? 20.046 -1.600 5.738 1.00 98.12 185 LEU A O 1
ATOM 1484 N N . LYS A 1 186 ? 18.712 0.181 5.389 1.00 98.38 186 LYS A N 1
ATOM 1485 C CA . LYS A 1 186 ? 19.376 0.993 6.412 1.00 98.38 186 LYS A CA 1
ATOM 1486 C C . LYS A 1 186 ? 19.175 0.320 7.783 1.00 98.38 186 LYS A C 1
ATOM 1488 O O . LYS A 1 186 ? 18.104 -0.260 8.008 1.00 98.38 186 LYS A O 1
ATOM 1493 N N . PRO A 1 187 ? 20.151 0.395 8.708 1.00 98.38 187 PRO A N 1
ATOM 1494 C CA . PRO A 1 187 ? 20.116 -0.365 9.959 1.00 98.38 187 PRO A CA 1
ATOM 1495 C C . PRO A 1 187 ? 18.829 -0.198 10.774 1.00 98.38 187 PRO A C 1
ATOM 1497 O O . PRO A 1 187 ? 18.314 -1.183 11.299 1.00 98.38 187 PRO A O 1
ATOM 1500 N N . GLN A 1 188 ? 18.270 1.014 10.831 1.00 98.50 188 GLN A N 1
ATOM 1501 C CA . GLN A 1 188 ? 17.027 1.293 11.552 1.00 98.50 188 GLN A CA 1
ATOM 1502 C C . GLN A 1 188 ? 15.816 0.569 10.948 1.00 98.50 188 GLN A C 1
ATOM 1504 O O . GLN A 1 188 ? 15.019 -0.006 11.683 1.00 98.50 188 GLN A O 1
ATOM 1509 N N . TRP A 1 189 ? 15.720 0.501 9.616 1.00 98.69 189 TRP A N 1
ATOM 1510 C CA . TRP A 1 189 ? 14.639 -0.213 8.934 1.00 98.69 189 TRP A CA 1
ATOM 1511 C C . TRP A 1 189 ? 14.804 -1.724 9.051 1.00 98.69 189 TRP A C 1
ATOM 1513 O O . TRP A 1 189 ? 13.822 -2.420 9.291 1.00 98.69 189 TRP A O 1
ATOM 1523 N N . LYS A 1 190 ? 16.043 -2.233 8.951 1.00 98.62 190 LYS A N 1
ATOM 1524 C CA . LYS A 1 190 ? 16.329 -3.654 9.195 1.00 98.62 190 LYS A CA 1
ATOM 1525 C C . LYS A 1 190 ? 15.910 -4.047 10.609 1.00 98.62 190 LYS A C 1
ATOM 1527 O O . LYS A 1 190 ? 15.185 -5.019 10.775 1.00 98.62 190 LYS A O 1
ATOM 1532 N N . LYS A 1 191 ? 16.319 -3.269 11.615 1.00 98.69 191 LYS A N 1
ATOM 1533 C CA . LYS A 1 191 ? 15.941 -3.493 13.013 1.00 98.69 191 LYS A CA 1
ATOM 1534 C C . LYS A 1 191 ? 14.421 -3.487 13.191 1.00 98.69 191 LYS A C 1
ATOM 1536 O O . LYS A 1 191 ? 13.893 -4.417 13.786 1.00 98.69 191 LYS A O 1
ATOM 1541 N N . LEU A 1 192 ? 13.726 -2.492 12.637 1.00 98.81 192 LEU A N 1
ATOM 1542 C CA . LEU A 1 192 ? 12.274 -2.386 12.769 1.00 98.81 192 LEU A CA 1
ATOM 1543 C C . LEU A 1 192 ? 11.532 -3.559 12.105 1.00 98.81 192 LEU A C 1
ATOM 1545 O O . LEU A 1 192 ? 10.597 -4.093 12.692 1.00 98.81 192 LEU A O 1
ATOM 1549 N N . ILE A 1 193 ? 11.966 -4.003 10.921 1.00 98.69 193 ILE A N 1
ATOM 1550 C CA . ILE A 1 193 ? 11.394 -5.183 10.252 1.00 98.69 193 ILE A CA 1
ATOM 1551 C C . ILE A 1 193 ? 11.622 -6.453 11.082 1.00 98.69 193 ILE A C 1
ATOM 1553 O O . ILE A 1 193 ? 10.731 -7.286 11.158 1.00 98.69 193 ILE A O 1
ATOM 1557 N N . LEU A 1 194 ? 12.781 -6.607 11.728 1.00 98.69 194 LEU A N 1
ATOM 1558 C CA . LEU A 1 194 ? 13.050 -7.766 12.590 1.00 98.69 194 LEU A CA 1
ATOM 1559 C C . LEU A 1 194 ? 12.214 -7.761 13.876 1.00 98.69 194 LEU A C 1
ATOM 1561 O O . LEU A 1 194 ? 11.848 -8.823 14.366 1.00 98.69 194 LEU A O 1
ATOM 1565 N N . GLU A 1 195 ? 11.916 -6.584 14.425 1.00 98.62 195 GLU A N 1
ATOM 1566 C CA . GLU A 1 195 ? 11.070 -6.439 15.617 1.00 98.62 195 GLU A CA 1
ATOM 1567 C C . GLU A 1 195 ? 9.579 -6.635 15.306 1.00 98.62 195 GLU A C 1
ATOM 1569 O O . GLU A 1 195 ? 8.837 -7.115 16.159 1.00 98.62 195 GLU A O 1
ATOM 1574 N N . TYR A 1 196 ? 9.150 -6.301 14.085 1.00 98.69 196 TYR A N 1
ATOM 1575 C CA . TYR A 1 196 ? 7.766 -6.421 13.616 1.00 98.69 196 TYR A CA 1
ATOM 1576 C C . TYR A 1 196 ? 7.692 -7.179 12.273 1.00 98.69 196 TYR A C 1
ATOM 1578 O O . TYR A 1 196 ? 7.266 -6.612 11.256 1.00 98.69 196 TYR A O 1
ATOM 1586 N N . PRO A 1 197 ? 8.104 -8.462 12.226 1.00 98.25 197 PRO A N 1
ATOM 1587 C CA . PRO A 1 197 ? 8.298 -9.208 10.975 1.00 98.25 197 PRO A CA 1
ATOM 1588 C C . PRO A 1 197 ? 7.006 -9.433 10.187 1.00 98.25 197 PRO A C 1
ATOM 1590 O O . PRO A 1 197 ? 7.029 -9.690 8.985 1.00 98.25 197 PRO A O 1
ATOM 1593 N N . ASP A 1 198 ? 5.862 -9.300 10.847 1.00 98.31 198 ASP A N 1
ATOM 1594 C CA . ASP A 1 198 ? 4.529 -9.505 10.305 1.00 98.31 198 ASP A CA 1
ATOM 1595 C C . ASP A 1 198 ? 3.808 -8.195 9.917 1.00 98.31 198 ASP A C 1
ATOM 1597 O O . ASP A 1 198 ? 2.637 -8.226 9.518 1.00 98.31 198 ASP A O 1
ATOM 1601 N N . ARG A 1 199 ? 4.494 -7.042 10.008 1.00 98.62 199 ARG A N 1
ATOM 1602 C CA . ARG A 1 199 ? 3.920 -5.696 9.796 1.00 98.62 199 ARG A CA 1
ATOM 1603 C C . ARG A 1 199 ? 4.332 -4.998 8.498 1.00 98.62 199 ARG A C 1
ATOM 1605 O O . ARG A 1 199 ? 3.787 -3.940 8.192 1.00 98.62 199 ARG A O 1
ATOM 1612 N N . PHE A 1 200 ? 5.220 -5.590 7.702 1.00 98.75 200 PHE A N 1
ATOM 1613 C CA . PHE A 1 200 ? 5.688 -5.008 6.438 1.00 98.75 200 PHE A CA 1
ATOM 1614 C C . PHE A 1 200 ? 5.376 -5.905 5.243 1.00 98.75 200 PHE A C 1
ATOM 1616 O O . PHE A 1 200 ? 5.585 -7.116 5.290 1.00 98.75 200 PHE A O 1
ATOM 1623 N N . VAL A 1 201 ? 4.903 -5.297 4.160 1.00 98.44 201 VAL A N 1
ATOM 1624 C CA . VAL A 1 201 ? 4.568 -5.966 2.902 1.00 98.44 201 VAL A CA 1
ATOM 1625 C C . VAL A 1 201 ? 5.397 -5.364 1.774 1.00 98.44 201 VAL A C 1
ATOM 1627 O O . VAL A 1 201 ? 5.375 -4.152 1.541 1.00 98.44 201 VAL A O 1
ATOM 1630 N N . PHE A 1 202 ? 6.108 -6.214 1.038 1.00 97.94 202 PHE A N 1
ATOM 1631 C CA . PHE A 1 202 ? 6.796 -5.795 -0.173 1.00 97.94 202 PHE A CA 1
ATOM 1632 C C . PHE A 1 202 ? 5.803 -5.303 -1.242 1.00 97.94 202 PHE A C 1
ATOM 1634 O O . PHE A 1 202 ? 4.859 -6.000 -1.614 1.00 97.94 202 PHE A O 1
ATOM 1641 N N . ALA A 1 203 ? 6.039 -4.103 -1.776 1.00 97.19 203 ALA A N 1
ATOM 1642 C CA . ALA A 1 203 ? 5.271 -3.533 -2.879 1.00 97.19 203 ALA A CA 1
ATOM 1643 C C . ALA A 1 203 ? 6.122 -2.581 -3.736 1.00 97.19 203 ALA A C 1
ATOM 1645 O O . ALA A 1 203 ? 7.115 -2.025 -3.268 1.00 97.19 203 ALA A O 1
ATOM 1646 N N . LEU A 1 204 ? 5.712 -2.364 -4.993 1.00 94.75 204 LEU A N 1
ATOM 1647 C CA . LEU A 1 204 ? 6.425 -1.497 -5.949 1.00 94.75 204 LEU A CA 1
ATOM 1648 C C . LEU A 1 204 ? 5.656 -0.243 -6.368 1.00 94.75 204 LEU A C 1
ATOM 1650 O O . LEU A 1 204 ? 6.291 0.757 -6.683 1.00 94.75 204 LEU A O 1
ATOM 1654 N N . ASP A 1 205 ? 4.323 -0.311 -6.402 1.00 93.44 205 ASP A N 1
ATOM 1655 C CA . ASP A 1 205 ? 3.435 0.706 -6.985 1.00 93.44 205 ASP A CA 1
ATOM 1656 C C . ASP A 1 205 ? 3.826 1.131 -8.420 1.00 93.44 205 ASP A C 1
ATOM 1658 O O . ASP A 1 205 ? 4.204 2.265 -8.730 1.00 93.44 205 ASP A O 1
ATOM 1662 N N . ASN A 1 206 ? 3.771 0.157 -9.334 1.00 92.06 206 ASN A N 1
ATOM 1663 C CA . ASN A 1 206 ? 4.081 0.365 -10.744 1.00 92.06 206 ASN A CA 1
ATOM 1664 C C . ASN A 1 206 ? 2.855 0.890 -11.527 1.00 92.06 206 ASN A C 1
ATOM 1666 O O . ASN A 1 206 ? 2.200 0.143 -12.252 1.00 92.06 206 ASN A O 1
ATOM 1670 N N . VAL A 1 207 ? 2.571 2.189 -11.420 1.00 85.94 207 VAL A N 1
ATOM 1671 C CA . VAL A 1 207 ? 1.403 2.839 -12.056 1.00 85.94 207 VAL A CA 1
ATOM 1672 C C . VAL A 1 207 ? 1.620 3.390 -13.475 1.00 85.94 207 VAL A C 1
ATOM 1674 O O . VAL A 1 207 ? 0.649 3.630 -14.191 1.00 85.94 207 VAL A O 1
ATOM 1677 N N . PHE A 1 208 ? 2.866 3.585 -13.923 1.00 85.81 208 PHE A N 1
ATOM 1678 C CA . PHE A 1 208 ? 3.175 4.065 -15.279 1.00 85.81 208 PHE A CA 1
ATOM 1679 C C . PHE A 1 208 ? 3.773 2.955 -16.144 1.00 85.81 208 PHE A C 1
ATOM 1681 O O . PHE A 1 208 ? 4.583 2.166 -15.664 1.00 85.81 208 PHE A O 1
ATOM 1688 N N . SER A 1 209 ? 3.465 2.945 -17.446 1.00 86.12 209 SER A N 1
ATOM 1689 C CA . SER A 1 209 ? 3.985 1.950 -18.404 1.00 86.12 209 SER A CA 1
ATOM 1690 C C . SER A 1 209 ? 5.514 1.824 -18.370 1.00 86.12 209 SER A C 1
ATOM 1692 O O . SER A 1 209 ? 6.042 0.717 -18.362 1.00 86.12 209 SER A O 1
ATOM 1694 N N . LYS A 1 210 ? 6.238 2.945 -18.229 1.00 87.88 210 LYS A N 1
ATOM 1695 C CA . LYS A 1 210 ? 7.706 2.956 -18.096 1.00 87.88 210 LYS A CA 1
ATOM 1696 C C . LYS A 1 210 ? 8.236 2.129 -16.916 1.00 87.88 210 LYS A C 1
ATOM 1698 O O . LYS A 1 210 ? 9.360 1.651 -16.981 1.00 87.88 210 LYS A O 1
ATOM 1703 N N . PHE A 1 211 ? 7.455 1.962 -15.845 1.00 89.56 211 PHE A N 1
ATOM 1704 C CA . PHE A 1 211 ? 7.849 1.164 -14.679 1.00 89.56 211 PHE A CA 1
ATOM 1705 C C . PHE A 1 211 ? 7.883 -0.338 -14.960 1.00 89.56 211 PHE A C 1
ATOM 1707 O O . PHE A 1 211 ? 8.501 -1.079 -14.202 1.00 89.56 211 PHE A O 1
ATOM 1714 N N . TRP A 1 212 ? 7.247 -0.761 -16.051 1.00 89.56 212 TRP A N 1
ATOM 1715 C CA . TRP A 1 212 ? 7.206 -2.139 -16.524 1.00 89.56 212 TRP A CA 1
ATOM 1716 C C . TRP A 1 212 ? 8.221 -2.415 -17.640 1.00 89.56 212 TRP A C 1
ATOM 1718 O O . TRP A 1 212 ? 8.255 -3.523 -18.170 1.00 89.56 212 TRP A O 1
ATOM 1728 N N . MET A 1 213 ? 9.050 -1.432 -18.018 1.00 91.75 213 MET A N 1
ATOM 1729 C CA . MET A 1 213 ? 10.155 -1.680 -18.946 1.00 91.75 213 MET A CA 1
ATOM 1730 C C . MET A 1 213 ? 11.174 -2.629 -18.300 1.00 91.75 213 MET A C 1
ATOM 1732 O O . MET A 1 213 ? 11.461 -2.441 -17.114 1.00 91.75 213 MET A O 1
ATOM 1736 N N . PRO A 1 214 ? 11.732 -3.608 -19.045 1.00 90.38 214 PRO A N 1
ATOM 1737 C CA . PRO A 1 214 ? 12.546 -4.674 -18.465 1.00 90.38 214 PRO A CA 1
ATOM 1738 C C . PRO A 1 214 ? 13.691 -4.157 -17.601 1.00 90.38 214 PRO A C 1
ATOM 1740 O O . PRO A 1 214 ? 13.789 -4.581 -16.457 1.00 90.38 214 PRO A O 1
ATOM 1743 N N . ASP A 1 215 ? 14.473 -3.193 -18.091 1.00 90.62 215 ASP A N 1
ATOM 1744 C CA . ASP A 1 215 ? 15.632 -2.658 -17.365 1.00 90.62 215 ASP A CA 1
ATOM 1745 C C . ASP A 1 215 ? 15.229 -2.101 -15.991 1.00 90.62 215 ASP A C 1
ATOM 1747 O O . ASP A 1 215 ? 15.684 -2.577 -14.953 1.00 90.62 215 ASP A O 1
ATOM 1751 N N . LEU A 1 216 ? 14.275 -1.162 -15.961 1.00 91.12 216 LEU A N 1
ATOM 1752 C CA . LEU A 1 216 ? 13.838 -0.526 -14.715 1.00 91.12 216 LEU A CA 1
ATOM 1753 C C . LEU A 1 216 ? 13.135 -1.509 -13.769 1.00 91.12 216 LEU A C 1
ATOM 1755 O O . LEU A 1 216 ? 13.308 -1.430 -12.552 1.00 91.12 216 LEU A O 1
ATOM 1759 N N . TYR A 1 217 ? 12.312 -2.411 -14.305 1.00 92.31 217 TYR A N 1
ATOM 1760 C CA . TYR A 1 217 ? 11.611 -3.403 -13.495 1.00 92.31 217 TYR A CA 1
ATOM 1761 C C . TYR A 1 217 ? 12.589 -4.408 -12.876 1.00 92.31 217 TYR A C 1
ATOM 1763 O O . TYR A 1 217 ? 12.546 -4.645 -11.668 1.00 92.31 217 TYR A O 1
ATOM 1771 N N . LEU A 1 218 ? 13.490 -4.975 -13.682 1.00 92.19 218 LEU A N 1
ATOM 1772 C CA . LEU A 1 218 ? 14.457 -5.976 -13.238 1.00 92.19 218 LEU A CA 1
ATOM 1773 C C . LEU A 1 218 ? 15.482 -5.388 -12.268 1.00 92.19 218 LEU A C 1
ATOM 1775 O O . LEU A 1 218 ? 15.805 -6.054 -11.285 1.00 92.19 218 LEU A O 1
ATOM 1779 N N . ASP A 1 219 ? 15.927 -4.145 -12.465 1.00 92.69 219 ASP A N 1
ATOM 1780 C CA . ASP A 1 219 ? 16.827 -3.468 -11.525 1.00 92.69 219 ASP A CA 1
ATOM 1781 C C . ASP A 1 219 ? 16.174 -3.282 -10.151 1.00 92.69 219 ASP A C 1
ATOM 1783 O O . ASP A 1 219 ? 16.775 -3.605 -9.119 1.00 92.69 219 ASP A O 1
ATOM 1787 N N . LYS A 1 220 ? 14.906 -2.846 -10.120 1.00 93.19 220 LYS A N 1
ATOM 1788 C CA . LYS A 1 220 ? 14.128 -2.761 -8.874 1.00 93.19 220 LYS A CA 1
ATOM 1789 C C . LYS A 1 220 ? 13.983 -4.127 -8.211 1.00 93.19 220 LYS A C 1
ATOM 1791 O O . LYS A 1 220 ? 14.205 -4.238 -7.007 1.00 93.19 220 LYS A O 1
ATOM 1796 N N . MET A 1 221 ? 13.630 -5.162 -8.977 1.00 93.62 221 MET A N 1
ATOM 1797 C CA . MET A 1 221 ? 13.461 -6.517 -8.444 1.00 93.62 221 MET A CA 1
ATOM 1798 C C . MET A 1 221 ? 14.772 -7.101 -7.915 1.00 93.62 221 MET A C 1
ATOM 1800 O O . MET A 1 221 ? 14.768 -7.725 -6.859 1.00 93.62 221 MET A O 1
ATOM 1804 N N . LYS A 1 222 ? 15.900 -6.871 -8.595 1.00 93.81 222 LYS A N 1
ATOM 1805 C CA . LYS A 1 222 ? 17.225 -7.310 -8.142 1.00 93.81 222 LYS A CA 1
ATOM 1806 C C . LYS A 1 222 ? 17.629 -6.627 -6.837 1.00 93.81 222 LYS A C 1
ATOM 1808 O O . LYS A 1 222 ? 18.096 -7.299 -5.922 1.00 93.81 222 LYS A O 1
ATOM 1813 N N . MET A 1 223 ? 17.418 -5.315 -6.730 1.00 95.81 223 MET A N 1
ATOM 1814 C CA . MET A 1 223 ? 17.677 -4.570 -5.496 1.00 95.81 223 MET A CA 1
ATOM 1815 C C . MET A 1 223 ? 16.816 -5.092 -4.337 1.00 95.81 223 MET A C 1
ATOM 1817 O O . MET A 1 223 ? 17.350 -5.398 -3.273 1.00 95.81 223 MET A O 1
ATOM 1821 N N . TRP A 1 224 ? 15.502 -5.228 -4.534 1.00 96.25 224 TRP A N 1
ATOM 1822 C CA . TRP A 1 224 ? 14.608 -5.724 -3.484 1.00 96.25 224 TRP A CA 1
ATOM 1823 C C . TRP A 1 224 ? 14.871 -7.186 -3.117 1.00 96.25 224 TRP A C 1
ATOM 1825 O O . TRP A 1 224 ? 14.768 -7.540 -1.945 1.00 96.25 224 TRP A O 1
ATOM 1835 N N . TRP A 1 225 ? 15.286 -8.017 -4.077 1.00 95.81 225 TRP A N 1
ATOM 1836 C CA . TRP A 1 225 ? 15.729 -9.379 -3.795 1.00 95.81 225 TRP A CA 1
ATOM 1837 C C . TRP A 1 225 ? 16.976 -9.402 -2.904 1.00 95.81 225 TRP A C 1
ATOM 1839 O O . TRP A 1 225 ? 16.991 -10.136 -1.920 1.00 95.81 225 TRP A O 1
ATOM 1849 N N . ASN A 1 226 ? 17.990 -8.576 -3.191 1.00 95.12 226 ASN A N 1
ATOM 1850 C CA . ASN A 1 226 ? 19.178 -8.461 -2.335 1.00 95.12 226 ASN A CA 1
ATOM 1851 C C . ASN A 1 226 ? 18.802 -8.027 -0.910 1.00 95.12 226 ASN A C 1
ATOM 1853 O O . ASN A 1 226 ? 19.290 -8.601 0.058 1.00 95.12 226 ASN A O 1
ATOM 1857 N N . VAL A 1 227 ? 17.906 -7.042 -0.794 1.00 96.25 227 VAL A N 1
ATOM 1858 C CA . VAL A 1 227 ? 17.393 -6.545 0.490 1.00 96.25 227 VAL A CA 1
ATOM 1859 C C . VAL A 1 227 ? 16.712 -7.650 1.290 1.00 96.25 227 VAL A C 1
ATOM 1861 O O . VAL A 1 227 ? 17.047 -7.851 2.454 1.00 96.25 227 VAL A O 1
ATOM 1864 N N . ALA A 1 228 ? 15.767 -8.365 0.681 1.00 96.56 228 ALA A N 1
ATOM 1865 C CA . ALA A 1 228 ? 15.025 -9.408 1.373 1.00 96.56 228 ALA A CA 1
ATOM 1866 C C . ALA A 1 228 ? 15.914 -10.621 1.704 1.00 96.56 228 ALA A C 1
ATOM 1868 O O . ALA A 1 228 ? 15.753 -11.213 2.764 1.00 96.56 228 ALA A O 1
ATOM 1869 N N . SER A 1 229 ? 16.902 -10.941 0.860 1.00 95.62 229 SER A N 1
ATOM 1870 C CA . SER A 1 229 ? 17.828 -12.066 1.082 1.00 95.62 229 SER A CA 1
ATOM 1871 C C . SER A 1 229 ? 18.806 -11.838 2.243 1.00 95.62 229 SER A C 1
ATOM 1873 O O . SER A 1 229 ? 19.421 -12.788 2.714 1.00 95.62 229 SER A O 1
ATOM 1875 N N . ASP A 1 230 ? 18.969 -10.594 2.703 1.00 96.12 230 ASP A N 1
ATOM 1876 C CA . ASP A 1 230 ? 19.808 -10.230 3.856 1.00 96.12 230 ASP A CA 1
ATOM 1877 C C . ASP A 1 230 ? 19.058 -10.350 5.207 1.00 96.12 230 ASP A C 1
ATOM 1879 O O . ASP A 1 230 ? 19.628 -10.097 6.278 1.00 96.12 230 ASP A O 1
ATOM 1883 N N . LEU A 1 231 ? 17.769 -10.710 5.172 1.00 97.56 231 LEU A N 1
ATOM 1884 C CA . LEU A 1 231 ? 16.940 -10.999 6.344 1.00 97.56 231 LEU A CA 1
ATOM 1885 C C . LEU A 1 231 ? 17.001 -12.500 6.700 1.00 97.56 231 LEU A C 1
ATOM 1887 O O . LEU A 1 231 ? 17.273 -13.328 5.829 1.00 97.56 231 LEU A O 1
ATOM 1891 N N . PRO A 1 232 ? 16.716 -12.885 7.961 1.00 97.75 232 PRO A N 1
ATOM 1892 C CA . PRO A 1 232 ? 16.446 -14.279 8.313 1.00 97.75 232 PRO A CA 1
ATOM 1893 C C . PRO A 1 232 ? 15.366 -14.873 7.403 1.00 97.75 232 PRO A C 1
ATOM 1895 O O . PRO A 1 232 ? 14.431 -14.168 7.026 1.00 97.75 232 PRO A O 1
ATOM 1898 N N . ASN A 1 233 ? 15.496 -16.150 7.028 1.00 95.50 233 ASN A N 1
ATOM 1899 C CA . ASN A 1 233 ? 14.661 -16.743 5.976 1.00 95.50 233 ASN A CA 1
ATOM 1900 C C . ASN A 1 233 ? 13.154 -16.606 6.255 1.00 95.50 233 ASN A C 1
ATOM 1902 O O . ASN A 1 233 ? 12.404 -16.230 5.364 1.00 95.50 233 ASN A O 1
ATOM 1906 N N . ASP A 1 234 ? 12.710 -16.866 7.480 1.00 95.69 234 ASP A N 1
ATOM 1907 C CA . ASP A 1 234 ? 11.314 -16.711 7.901 1.00 95.69 234 ASP A CA 1
ATOM 1908 C C . ASP A 1 234 ? 10.808 -15.268 7.733 1.00 95.69 234 ASP A C 1
ATOM 1910 O O . ASP A 1 234 ? 9.738 -15.049 7.160 1.00 95.69 234 ASP A O 1
ATOM 1914 N N . VAL A 1 235 ? 11.614 -14.280 8.133 1.00 98.25 235 VAL A N 1
ATOM 1915 C CA . VAL A 1 235 ? 11.314 -12.852 7.948 1.00 98.25 235 VAL A CA 1
ATOM 1916 C C . VAL A 1 235 ? 11.324 -12.469 6.465 1.00 98.25 235 VAL A C 1
ATOM 1918 O O . VAL A 1 235 ? 10.460 -11.717 6.019 1.00 98.25 235 VAL A O 1
ATOM 1921 N N . ALA A 1 236 ? 12.255 -13.009 5.674 1.00 97.19 236 ALA A N 1
ATOM 1922 C CA . ALA A 1 236 ? 12.340 -12.769 4.236 1.00 97.19 236 ALA A CA 1
ATOM 1923 C C . ALA A 1 236 ? 11.089 -13.275 3.499 1.00 97.19 236 ALA A C 1
ATOM 1925 O O . ALA A 1 236 ? 10.538 -12.545 2.669 1.00 97.19 236 ALA A O 1
ATOM 1926 N N . GLN A 1 237 ? 10.605 -14.482 3.826 1.00 95.44 237 GLN A N 1
ATOM 1927 C CA . GLN A 1 237 ? 9.364 -15.023 3.257 1.00 95.44 237 GLN A CA 1
ATOM 1928 C C . GLN A 1 237 ? 8.150 -14.185 3.692 1.00 95.44 237 GLN A C 1
ATOM 1930 O O . GLN A 1 237 ? 7.332 -13.796 2.854 1.00 95.44 237 GLN A O 1
ATOM 1935 N N . ALA A 1 238 ? 8.054 -13.843 4.984 1.00 96.44 238 ALA A N 1
ATOM 1936 C CA . ALA A 1 238 ? 6.975 -13.013 5.518 1.00 96.44 238 ALA A CA 1
ATOM 1937 C C . ALA A 1 238 ? 6.905 -11.648 4.812 1.00 96.44 238 ALA A C 1
ATOM 1939 O O . ALA A 1 238 ? 5.858 -11.282 4.276 1.00 96.44 238 ALA A O 1
ATOM 1940 N N . PHE A 1 239 ? 8.031 -10.938 4.729 1.00 97.62 239 PHE A N 1
ATOM 1941 C CA . PHE A 1 239 ? 8.142 -9.638 4.069 1.00 97.62 239 PHE A CA 1
ATOM 1942 C C . PHE A 1 239 ? 7.795 -9.700 2.573 1.00 97.62 239 PHE A C 1
ATOM 1944 O O . PHE A 1 239 ? 7.068 -8.844 2.061 1.00 97.62 239 PHE A O 1
ATOM 1951 N N . SER A 1 240 ? 8.305 -10.715 1.870 1.00 95.62 240 SER A N 1
ATOM 1952 C CA . SER A 1 240 ? 8.217 -10.803 0.407 1.00 95.62 240 SER A CA 1
ATOM 1953 C C . SER A 1 240 ? 6.852 -11.268 -0.101 1.00 95.62 240 SER A C 1
ATOM 1955 O O . SER A 1 240 ? 6.452 -10.872 -1.195 1.00 95.62 240 SER A O 1
ATOM 1957 N N . HIS A 1 241 ? 6.141 -12.114 0.652 1.00 94.31 241 HIS A N 1
ATOM 1958 C CA . HIS A 1 241 ? 4.807 -12.588 0.264 1.00 94.31 241 HIS A CA 1
ATOM 1959 C C . HIS A 1 241 ? 3.923 -13.011 1.441 1.00 94.31 241 HIS A C 1
ATOM 1961 O O . HIS A 1 241 ? 2.730 -12.714 1.414 1.00 94.31 241 HIS A O 1
ATOM 1967 N N . GLY A 1 242 ? 4.466 -13.659 2.477 1.00 95.88 242 GLY A N 1
ATOM 1968 C CA . GLY A 1 242 ? 3.659 -14.314 3.514 1.00 95.88 242 GLY A CA 1
ATOM 1969 C C . GLY A 1 242 ? 2.727 -13.363 4.273 1.00 95.88 242 GLY A C 1
ATOM 1970 O O . GLY A 1 242 ? 1.593 -13.717 4.591 1.00 95.88 242 GLY A O 1
ATOM 1971 N N . ASN A 1 243 ? 3.159 -12.122 4.505 1.00 97.88 243 ASN A N 1
ATOM 1972 C CA . ASN A 1 243 ? 2.325 -11.099 5.132 1.00 97.88 243 ASN A CA 1
ATOM 1973 C C . ASN A 1 243 ? 1.155 -10.692 4.229 1.00 97.88 243 ASN A C 1
ATOM 1975 O O . ASN A 1 243 ? 0.036 -10.567 4.719 1.00 97.88 243 ASN A O 1
ATOM 1979 N N . ALA A 1 244 ? 1.377 -10.549 2.918 1.00 96.56 244 ALA A N 1
ATOM 1980 C CA . ALA A 1 244 ? 0.295 -10.283 1.974 1.00 96.56 244 ALA A CA 1
ATOM 1981 C C . ALA A 1 244 ? -0.655 -11.486 1.849 1.00 96.56 244 ALA A C 1
ATOM 1983 O O . ALA A 1 244 ? -1.872 -11.328 1.845 1.00 96.56 244 ALA A O 1
ATOM 1984 N N . GLU A 1 245 ? -0.124 -12.705 1.802 1.00 95.69 245 GLU A N 1
ATOM 1985 C CA . GLU A 1 245 ? -0.951 -13.911 1.741 1.00 9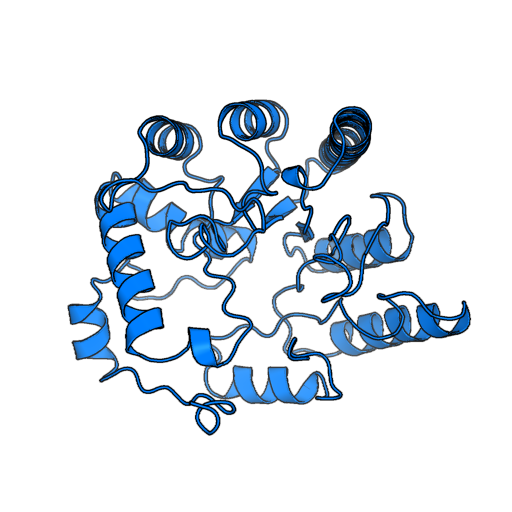5.69 245 GLU A CA 1
ATOM 1986 C C . GLU A 1 245 ? -1.864 -14.028 2.967 1.00 95.69 245 GLU A C 1
ATOM 1988 O O . GLU A 1 245 ? -3.054 -14.294 2.813 1.00 95.69 245 GLU A O 1
ATOM 1993 N N . ARG A 1 246 ? -1.349 -13.740 4.169 1.00 96.38 246 ARG A N 1
ATOM 1994 C CA . ARG A 1 246 ? -2.150 -13.724 5.400 1.00 96.38 246 ARG A CA 1
ATOM 1995 C C . ARG A 1 246 ? -3.194 -12.608 5.400 1.00 96.38 246 ARG A C 1
ATOM 1997 O O . ARG A 1 246 ? -4.351 -12.879 5.699 1.00 96.38 246 ARG A O 1
ATOM 2004 N N . LEU A 1 247 ? -2.795 -11.378 5.070 1.00 97.19 247 LEU A N 1
ATOM 2005 C CA . LEU A 1 247 ? -3.676 -10.208 5.125 1.00 97.19 247 LEU A CA 1
ATOM 2006 C C . LEU A 1 247 ? -4.841 -10.312 4.137 1.00 97.19 247 LEU A C 1
ATOM 2008 O O . LEU A 1 247 ? -5.980 -10.089 4.521 1.00 97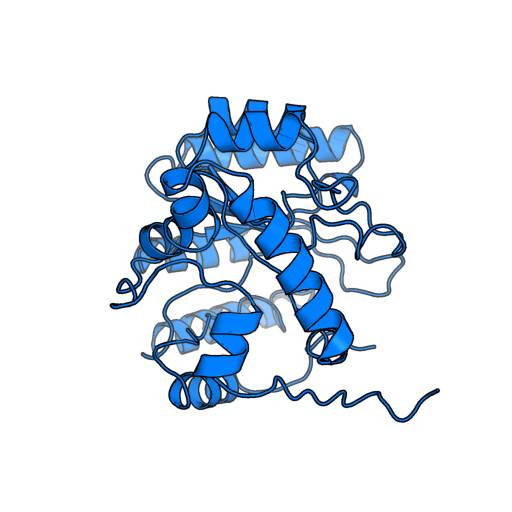.19 247 LEU A O 1
ATOM 2012 N N . TRP A 1 248 ? -4.576 -10.696 2.888 1.00 95.94 248 TRP A N 1
ATOM 2013 C CA . TRP A 1 248 ? -5.609 -10.828 1.853 1.00 95.94 248 TRP A CA 1
ATOM 2014 C C . TRP A 1 248 ? -6.201 -12.240 1.754 1.00 95.94 248 TRP A C 1
ATOM 2016 O O . TRP A 1 248 ? -6.970 -12.515 0.836 1.00 95.94 248 TRP A O 1
ATOM 2026 N N . LYS A 1 249 ? -5.853 -13.145 2.679 1.00 93.88 249 LYS A N 1
ATOM 2027 C CA . LYS A 1 249 ? -6.319 -14.545 2.708 1.00 93.88 249 LYS A CA 1
ATOM 2028 C C . LYS A 1 249 ? -6.086 -15.287 1.394 1.00 93.88 249 LYS A C 1
ATOM 2030 O O . LYS A 1 249 ? -6.926 -16.050 0.911 1.00 93.88 249 LYS A O 1
ATOM 2035 N N . LEU A 1 250 ? -4.931 -15.042 0.795 1.00 91.75 250 LEU A N 1
ATOM 2036 C CA . LEU A 1 250 ? -4.576 -15.633 -0.482 1.00 91.75 250 LEU A CA 1
ATOM 2037 C C . LEU A 1 250 ? -4.187 -17.088 -0.277 1.00 91.75 250 LEU A C 1
ATOM 2039 O O . LEU A 1 250 ? -3.500 -17.439 0.682 1.00 91.75 250 LEU A O 1
ATOM 2043 N N . THR A 1 251 ? -4.579 -17.945 -1.217 1.00 87.62 251 THR A N 1
ATOM 2044 C CA . THR A 1 251 ? -4.046 -19.304 -1.254 1.00 87.62 251 THR A CA 1
ATOM 2045 C C . THR A 1 251 ? -2.538 -19.233 -1.465 1.00 87.62 251 THR A C 1
ATOM 2047 O O . THR A 1 251 ? -2.082 -18.754 -2.509 1.00 87.62 251 THR A O 1
ATOM 2050 N N . ALA A 1 252 ? -1.780 -19.734 -0.488 1.00 79.06 252 ALA A N 1
ATOM 2051 C CA . ALA A 1 252 ? -0.334 -19.836 -0.593 1.00 79.06 252 ALA A CA 1
ATOM 2052 C C . ALA A 1 252 ? 0.045 -20.583 -1.876 1.00 79.06 252 ALA A C 1
ATOM 2054 O O . ALA A 1 252 ? -0.575 -21.585 -2.260 1.00 79.06 252 ALA A O 1
ATOM 2055 N N . LYS A 1 253 ? 1.060 -20.082 -2.577 1.00 76.00 253 LYS A N 1
ATOM 2056 C CA . LYS A 1 253 ? 1.539 -20.763 -3.780 1.00 76.00 253 LYS A CA 1
ATOM 2057 C C . LYS A 1 253 ? 2.221 -22.077 -3.366 1.00 76.00 253 LYS A C 1
ATOM 2059 O O . LYS A 1 253 ? 3.023 -22.049 -2.439 1.00 76.00 253 LYS A O 1
ATOM 2064 N N . PRO A 1 254 ? 1.964 -23.210 -4.053 1.00 61.41 254 PRO A N 1
ATOM 2065 C CA . PRO A 1 254 ? 2.600 -24.494 -3.728 1.00 61.41 254 PRO A CA 1
ATOM 2066 C C . PRO A 1 254 ? 4.137 -24.436 -3.729 1.00 61.41 254 PRO A C 1
ATOM 2068 O O . PRO A 1 254 ? 4.772 -25.078 -2.904 1.00 61.41 254 PRO A O 1
ATOM 2071 N N . ASP A 1 255 ? 4.713 -23.591 -4.592 1.00 70.38 255 ASP A N 1
ATOM 2072 C CA . ASP A 1 255 ? 6.154 -23.301 -4.662 1.00 70.38 255 ASP A CA 1
ATOM 2073 C C . ASP A 1 255 ? 6.486 -21.919 -4.065 1.00 70.38 255 ASP A C 1
ATOM 2075 O O . ASP A 1 255 ? 7.354 -21.208 -4.582 1.00 70.38 255 ASP A O 1
ATOM 2079 N N . GLY A 1 256 ? 5.706 -21.480 -3.071 1.00 67.25 256 GLY A N 1
ATOM 2080 C CA . GLY A 1 256 ? 5.695 -20.144 -2.469 1.00 67.25 256 GLY A CA 1
ATOM 2081 C C . GLY A 1 256 ? 6.923 -19.863 -1.617 1.00 67.25 256 GLY A C 1
ATOM 2082 O O . GLY A 1 256 ? 6.814 -19.624 -0.423 1.00 67.25 256 GLY A O 1
ATOM 2083 N N . VAL A 1 257 ? 8.087 -19.921 -2.249 1.00 82.00 257 VAL A N 1
ATOM 2084 C CA . VAL A 1 257 ? 9.345 -19.427 -1.714 1.00 82.00 257 VAL A CA 1
ATOM 2085 C C . VAL A 1 257 ? 9.798 -18.258 -2.569 1.00 82.00 257 VAL A C 1
ATOM 2087 O O . VAL A 1 257 ? 9.646 -18.254 -3.796 1.00 82.00 257 VAL A O 1
ATOM 2090 N N . MET A 1 258 ? 10.374 -17.256 -1.923 1.00 86.88 258 MET A N 1
ATOM 2091 C CA . MET A 1 258 ? 11.136 -16.215 -2.589 1.00 86.88 258 MET A CA 1
ATOM 2092 C C . MET A 1 258 ? 12.207 -16.854 -3.491 1.00 86.88 258 MET A C 1
ATOM 2094 O O . MET A 1 258 ? 13.041 -17.626 -3.025 1.00 86.88 258 MET A O 1
ATOM 2098 N N . LYS A 1 259 ? 12.177 -16.528 -4.788 1.00 86.50 259 LYS A N 1
ATOM 2099 C CA . LYS A 1 259 ? 13.134 -17.017 -5.794 1.00 86.50 259 LYS A CA 1
ATOM 2100 C C . LYS A 1 259 ? 14.084 -15.909 -6.206 1.00 86.50 259 LYS A C 1
ATOM 2102 O O . LYS A 1 259 ? 13.681 -14.745 -6.295 1.00 86.50 259 LYS A O 1
ATOM 2107 N N . ALA A 1 260 ? 15.322 -16.267 -6.521 1.00 88.75 260 ALA A N 1
ATOM 2108 C CA . ALA A 1 260 ? 16.252 -15.314 -7.097 1.00 88.75 260 ALA A CA 1
ATOM 2109 C C . ALA A 1 260 ? 15.805 -14.873 -8.502 1.00 88.75 260 ALA A C 1
ATOM 2111 O O . ALA A 1 260 ? 15.217 -15.670 -9.240 1.00 88.75 260 ALA A O 1
ATOM 2112 N N . PRO A 1 261 ? 16.104 -13.629 -8.931 1.00 88.44 261 PRO A N 1
ATOM 2113 C CA . PRO A 1 261 ? 15.700 -13.136 -10.247 1.00 88.44 261 PRO A CA 1
ATOM 2114 C C . PRO A 1 261 ? 16.136 -14.043 -11.406 1.00 88.44 261 PRO A C 1
ATOM 2116 O O . PRO A 1 261 ? 15.381 -14.233 -12.357 1.00 88.44 261 PRO A O 1
ATOM 2119 N N . HIS A 1 262 ? 17.324 -14.649 -11.317 1.00 86.81 262 HIS A N 1
ATOM 2120 C CA . HIS A 1 262 ? 17.833 -15.565 -12.341 1.00 86.81 262 HIS A CA 1
ATOM 2121 C C . HIS A 1 262 ? 17.075 -16.905 -12.371 1.00 86.81 262 HIS A C 1
ATOM 2123 O O . HIS A 1 262 ? 16.833 -17.450 -13.446 1.00 86.81 262 HIS A O 1
ATOM 2129 N N . GLU A 1 263 ? 16.637 -17.416 -11.217 1.00 89.88 263 GLU A N 1
ATOM 2130 C CA . GLU A 1 263 ? 15.800 -18.620 -11.129 1.00 89.88 263 GLU A CA 1
ATOM 2131 C C . GLU A 1 263 ? 14.397 -18.354 -11.675 1.00 89.88 263 GLU A C 1
ATOM 2133 O O . GLU A 1 263 ? 13.859 -19.158 -12.437 1.00 89.88 263 GLU A O 1
ATOM 2138 N N . ALA A 1 264 ? 13.820 -17.196 -11.334 1.00 86.75 264 ALA A N 1
ATOM 2139 C CA . ALA A 1 264 ? 12.535 -16.760 -11.863 1.00 86.75 264 ALA A CA 1
ATOM 2140 C C . ALA A 1 264 ? 12.586 -16.604 -13.391 1.00 86.75 264 ALA A C 1
ATOM 2142 O O . ALA A 1 264 ? 11.694 -17.096 -14.077 1.00 86.75 264 ALA A O 1
ATOM 2143 N N . MET A 1 265 ? 13.649 -15.999 -13.930 1.00 87.19 265 MET A N 1
ATOM 2144 C CA . MET A 1 265 ? 13.857 -15.863 -15.376 1.00 87.19 265 MET A CA 1
ATOM 2145 C C . MET A 1 265 ? 14.013 -17.222 -16.067 1.00 87.19 265 MET A C 1
ATOM 2147 O O . MET A 1 265 ? 13.424 -17.447 -17.120 1.00 87.19 265 MET A O 1
ATOM 2151 N N . LYS A 1 266 ? 14.744 -18.165 -15.460 1.00 89.25 266 LYS A N 1
ATOM 2152 C CA . LYS A 1 266 ? 14.862 -19.535 -15.981 1.00 89.25 266 LYS A CA 1
ATOM 2153 C C . LYS A 1 266 ? 13.508 -20.253 -16.020 1.00 89.25 266 LYS A C 1
ATOM 2155 O O . LYS A 1 266 ? 13.245 -20.997 -16.958 1.00 89.25 266 LYS A O 1
ATOM 2160 N N . ALA A 1 267 ? 12.660 -20.038 -15.014 1.00 86.94 267 ALA A N 1
ATOM 2161 C CA . ALA A 1 267 ? 11.362 -20.700 -14.898 1.00 86.94 267 ALA A CA 1
ATOM 2162 C C . ALA A 1 267 ? 10.250 -20.049 -15.741 1.00 86.94 267 ALA A C 1
ATOM 2164 O O . ALA A 1 267 ? 9.330 -20.740 -16.171 1.00 86.94 267 ALA A O 1
ATOM 2165 N N . LEU A 1 268 ? 10.294 -18.728 -15.933 1.00 85.06 268 LEU A N 1
ATOM 2166 C CA . LEU A 1 268 ? 9.210 -17.947 -16.544 1.00 85.06 268 LEU A CA 1
ATOM 2167 C C . LEU A 1 268 ? 9.557 -17.378 -17.924 1.00 85.06 268 LEU A C 1
ATOM 2169 O O . LEU A 1 268 ? 8.662 -16.880 -18.604 1.00 85.06 268 LEU A O 1
ATOM 2173 N N . GLY A 1 269 ? 10.822 -17.457 -18.336 1.00 88.19 269 GLY A N 1
ATOM 2174 C CA . GLY A 1 269 ? 11.327 -16.817 -19.544 1.00 88.19 269 GLY A CA 1
ATOM 2175 C C . GLY A 1 269 ? 11.741 -15.353 -19.326 1.00 88.19 269 GLY A C 1
ATOM 2176 O O . GLY A 1 269 ? 11.696 -14.836 -18.203 1.00 88.19 269 GLY A O 1
ATOM 2177 N N . PRO A 1 270 ? 12.191 -14.675 -20.396 1.00 85.69 270 PRO A N 1
ATOM 2178 C CA . PRO A 1 270 ? 12.623 -13.284 -20.330 1.00 85.69 270 PRO A CA 1
ATOM 2179 C C . PRO A 1 270 ? 11.453 -12.341 -20.025 1.00 85.69 270 PRO A C 1
ATOM 2181 O O . PRO A 1 270 ? 10.331 -12.536 -20.492 1.00 85.69 270 PRO A O 1
ATOM 2184 N N . VAL A 1 271 ? 11.733 -11.271 -19.278 1.00 83.81 271 VAL A N 1
ATOM 2185 C CA . VAL A 1 271 ? 10.765 -10.191 -19.056 1.00 83.81 271 VAL A CA 1
ATOM 2186 C C . VAL A 1 271 ? 10.744 -9.284 -20.281 1.00 83.81 271 VAL A C 1
ATOM 2188 O O . VAL A 1 271 ? 11.753 -8.677 -20.633 1.00 83.81 271 VAL A O 1
ATOM 2191 N N . THR A 1 272 ? 9.580 -9.164 -20.909 1.00 84.62 272 THR A N 1
ATOM 2192 C CA . THR A 1 272 ? 9.318 -8.206 -21.989 1.00 84.62 272 THR A CA 1
ATOM 2193 C C . THR A 1 272 ? 8.484 -7.046 -21.460 1.00 84.62 272 THR A C 1
ATOM 2195 O O . THR A 1 272 ? 7.605 -7.256 -20.625 1.00 84.62 272 THR A O 1
ATOM 2198 N N . GLY A 1 273 ? 8.695 -5.836 -21.974 1.00 78.94 273 GLY A N 1
ATOM 2199 C CA . GLY A 1 273 ? 7.892 -4.672 -21.606 1.00 78.94 273 GLY A CA 1
ATOM 2200 C C . GLY A 1 273 ? 7.641 -3.763 -22.799 1.00 78.94 273 GLY A C 1
ATOM 2201 O O . GLY A 1 273 ? 8.424 -3.727 -23.746 1.00 78.94 273 GLY A O 1
ATOM 2202 N N . TYR A 1 274 ? 6.534 -3.031 -22.742 1.00 76.25 274 TYR A N 1
ATOM 2203 C CA . TYR A 1 274 ? 6.150 -2.044 -23.742 1.00 76.25 274 TYR A CA 1
ATOM 2204 C C . TYR A 1 274 ? 5.793 -0.731 -23.044 1.00 76.25 274 TYR A C 1
ATOM 2206 O O . TYR A 1 274 ? 4.987 -0.707 -22.112 1.00 76.25 274 TYR A O 1
ATOM 2214 N N . SER A 1 275 ? 6.372 0.375 -23.514 1.00 73.88 275 SER A N 1
ATOM 2215 C CA . SER A 1 275 ? 6.018 1.719 -23.063 1.00 73.88 275 SER A CA 1
ATOM 2216 C C . SER A 1 275 ? 5.262 2.439 -24.170 1.00 73.88 275 SER A C 1
ATOM 2218 O O . SER A 1 275 ? 5.845 2.813 -25.184 1.00 73.88 275 SER A O 1
ATOM 2220 N N . ALA A 1 276 ? 3.975 2.702 -23.933 1.00 65.88 276 ALA A N 1
ATOM 2221 C CA . ALA A 1 276 ? 3.121 3.465 -24.848 1.00 65.88 276 ALA A CA 1
ATOM 2222 C C . ALA A 1 276 ? 3.643 4.888 -25.152 1.00 65.88 276 ALA A C 1
ATOM 2224 O O . ALA A 1 276 ? 3.218 5.496 -26.125 1.00 65.88 276 ALA A O 1
ATOM 2225 N N . ASN A 1 277 ? 4.591 5.402 -24.355 1.00 59.97 277 ASN A N 1
ATOM 2226 C CA . ASN A 1 277 ? 5.157 6.747 -24.492 1.00 59.97 277 ASN A CA 1
ATOM 2227 C C . ASN A 1 277 ? 6.590 6.750 -25.061 1.00 59.97 277 ASN A C 1
ATOM 2229 O O . ASN A 1 277 ? 7.278 7.762 -24.971 1.00 59.97 277 ASN A O 1
ATOM 2233 N N . ALA A 1 278 ? 7.082 5.633 -25.612 1.00 53.06 278 ALA A N 1
ATOM 2234 C CA . ALA A 1 278 ? 8.455 5.531 -26.122 1.00 53.06 278 ALA A CA 1
ATOM 2235 C C . ALA A 1 278 ? 8.743 6.393 -27.375 1.00 53.06 278 ALA A C 1
ATOM 2237 O O . ALA A 1 278 ? 9.895 6.486 -27.783 1.00 53.06 278 ALA A O 1
ATOM 2238 N N . GLY A 1 279 ? 7.725 7.035 -27.963 1.00 41.62 279 GLY A N 1
ATOM 2239 C CA . GLY A 1 279 ? 7.836 7.875 -29.165 1.00 41.62 279 GLY A CA 1
ATOM 2240 C C . GLY A 1 279 ? 8.288 9.325 -28.946 1.00 41.62 279 GLY A C 1
ATOM 2241 O O . GLY A 1 279 ? 8.331 10.084 -29.907 1.00 41.62 279 GLY A O 1
ATOM 2242 N N . HIS A 1 280 ? 8.622 9.729 -27.719 1.00 33.91 280 HIS A N 1
ATOM 2243 C CA . HIS A 1 280 ? 9.179 11.056 -27.441 1.00 33.91 280 HIS A CA 1
ATOM 2244 C C . HIS A 1 280 ? 10.490 10.914 -26.666 1.00 33.91 280 HIS A C 1
ATOM 2246 O O . HIS A 1 280 ? 10.520 10.985 -25.436 1.00 33.91 280 HIS A O 1
ATOM 2252 N N . ARG A 1 281 ? 11.567 10.656 -27.403 1.00 32.66 281 ARG A N 1
ATOM 2253 C CA . ARG A 1 281 ? 12.936 10.965 -26.993 1.00 32.66 281 ARG A CA 1
ATOM 2254 C C . ARG A 1 281 ? 13.545 11.866 -28.047 1.00 32.66 281 ARG A C 1
ATOM 2256 O O . ARG A 1 281 ? 13.263 11.604 -29.235 1.00 32.66 281 ARG A O 1
#

Mean predicted aligned error: 5.59 Å

Foldseek 3Di:
DDFPADDDDLVVLLVVCVVPVQPHARAQDQDYFLQQDDPPVSVVVNVVSNVVVLVDPRHLAHDEDEQFDDCLVVVRGTHHHACPDPSNVVQVVSCVVSLAAHEYAAQLVVDDPVRSVVRVVRVLVSLVVPLVGAHEYELLNLDDLVVSLVSVVSHVRAAYECAQQDPVNPVPPRSGHPQDDPLEGDPSSLVSCVVVLLRAEYDHPPRALVCQAQVNVVVVVQSVLSHLVVHDQVSSLNHHPVSVCVNSVNDQDPPSGDDHPVVCCVVPPGRHGDHPPPPPD

Solvent-accessib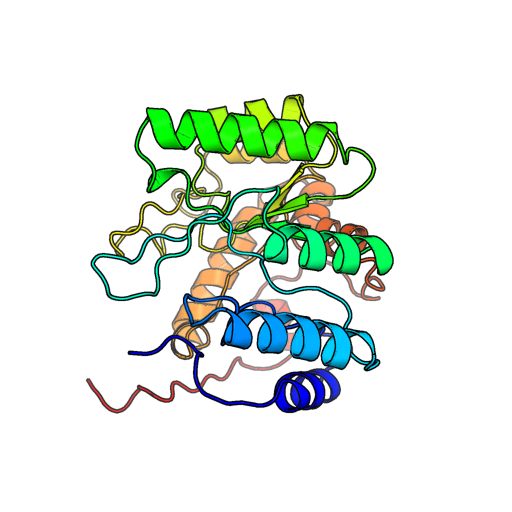le surface area (backbone atoms only — not comparable to full-atom values): 15864 Å² total; per-residue (Å²): 139,77,66,94,73,80,87,75,59,71,64,56,50,44,56,58,17,66,76,38,65,93,80,38,73,26,54,42,73,57,78,49,70,30,63,50,89,64,63,78,75,31,41,53,54,33,54,55,48,45,51,59,46,72,77,38,88,74,58,63,42,60,43,57,44,69,34,35,37,77,20,73,94,72,77,41,78,60,41,82,52,54,89,81,33,68,72,49,42,53,52,46,53,52,26,55,76,68,63,30,46,40,35,38,30,39,47,47,62,79,43,54,76,68,52,35,51,53,55,46,56,50,50,54,52,54,48,70,75,38,60,91,48,48,36,32,26,37,36,46,27,28,50,56,69,71,59,51,52,54,51,48,77,75,33,88,30,51,32,32,24,43,19,53,30,32,70,92,37,65,85,69,83,55,70,50,36,64,46,50,50,97,62,30,54,36,68,69,53,47,52,50,43,70,75,41,39,77,35,38,29,66,47,63,76,75,73,47,51,65,50,50,26,42,68,62,34,50,52,50,50,50,42,51,47,49,34,39,68,74,41,60,68,71,46,24,40,22,26,67,44,48,31,51,30,61,53,50,68,46,81,76,54,97,78,70,60,89,68,55,70,70,58,46,34,73,75,71,45,83,75,78,53,70,47,95,67,70,88,75,124

Nearest PDB structures (foldseek):
  3k4w-assembly1_C  TM=6.971E-01  e=1.642E-05  Bordetella bronchiseptica
  3pnu-assembly1_A  TM=5.754E-01  e=4.514E-03  Campylobacter jejuni subsp. jejuni NCTC 11168 = ATCC 700819
  1mzh-assembly1_B  TM=3.800E-01  e=1.991E+00  Aquifex aeolicus
  7zbh-assembly1_D  TM=3.002E-01  e=5.126E+00  Borreliella burgdorferi B31